Protein AF-A0A0V0XV76-F1 (afdb_monomer_lite)

pLDDT: mean 71.89, std 16.3, range [27.44, 92.56]

Sequence (286 aa):
MASTSFLDYIYRSVPIHKMFADGWGNPTDLIKLIKFRREMVKRDAVVLLNDQCPSIKEAKIIENNSFVIYSGEFETPVVKLLPELVPLPVRYAQFEMILPKERQANSCPLCIHMAGTGDHGFWRRRNLLALPLAQQMGIGRSCLRYVTDLFVMGACLIFESAVLLNWLIKRGNWPLGLTGISLGGHMASLAAACYSKPVAIVPCLSWTTASAVFTQGVMARAIPWNTLEKQCTDEFRSSEIYGLLSSQYWNDSEKINSAENNFRAQKVTLAEKCMISEILHFSLCM

Organism: Trichinella pseudospiralis (NCBI:txid6337)

InterPro domains:
  IPR019149 Alpha/beta hydrolase domain-containing protein 18 [PF09752] (18-140)
  IPR019149 Alpha/beta hydrolase domain-containing protein 18 [PF09752] (141-271)
  IPR029058 Alpha/Beta hydrolase fold [G3DSA:3.40.50.1820] (93-268)
  IPR029058 Alpha/Beta hydrolase fold [SSF53474] (98-209)

Structure (mmCIF, N/CA/C/O backbone):
data_AF-A0A0V0XV76-F1
#
_entry.id   AF-A0A0V0XV76-F1
#
loop_
_atom_site.group_PDB
_atom_site.id
_atom_site.type_symbol
_atom_site.label_atom_id
_atom_site.label_alt_id
_atom_site.label_comp_id
_atom_site.label_asym_id
_atom_site.label_entity_id
_atom_site.label_seq_id
_atom_site.pdbx_PDB_ins_code
_atom_site.Cartn_x
_atom_site.Cartn_y
_atom_site.Cartn_z
_atom_site.occupancy
_atom_site.B_iso_or_equiv
_atom_site.auth_seq_id
_atom_site.auth_comp_id
_atom_site.auth_asym_id
_atom_site.auth_atom_id
_atom_site.pdbx_PDB_model_num
ATOM 1 N N . MET A 1 1 ? -14.975 -2.171 -34.633 1.00 34.47 1 MET A N 1
ATOM 2 C CA . MET A 1 1 ? -14.473 -1.074 -33.775 1.00 34.47 1 MET A CA 1
ATOM 3 C C . MET A 1 1 ? -15.111 -1.240 -32.409 1.00 34.47 1 MET A C 1
ATOM 5 O O . MET A 1 1 ? -16.322 -1.107 -32.318 1.00 34.47 1 MET A O 1
ATOM 9 N N . ALA A 1 2 ? -14.350 -1.640 -31.389 1.00 43.97 2 ALA A N 1
ATOM 10 C CA . ALA A 1 2 ? -14.894 -1.775 -30.038 1.00 43.97 2 ALA A CA 1
ATOM 11 C C . ALA A 1 2 ? -15.258 -0.381 -29.504 1.00 43.97 2 ALA A C 1
ATOM 13 O O . ALA A 1 2 ? -14.430 0.530 -29.562 1.00 43.97 2 ALA A O 1
ATOM 14 N N . SER A 1 3 ? -16.493 -0.209 -29.031 1.00 49.41 3 SER A N 1
ATOM 15 C CA . SER A 1 3 ? -16.946 1.016 -28.373 1.00 49.41 3 SER A CA 1
ATOM 16 C C . SER A 1 3 ? -16.058 1.277 -27.156 1.00 49.41 3 SER A C 1
ATOM 18 O O . SER A 1 3 ? -16.116 0.540 -26.173 1.00 49.41 3 SER A O 1
ATOM 20 N N . THR A 1 4 ? -15.195 2.289 -27.225 1.00 57.53 4 THR A N 1
ATOM 21 C CA . THR A 1 4 ? -14.403 2.732 -26.071 1.00 57.53 4 THR A CA 1
ATOM 22 C C . THR A 1 4 ? -15.342 3.175 -24.959 1.00 57.53 4 THR A C 1
ATOM 24 O O . THR A 1 4 ? -16.272 3.940 -25.222 1.00 57.53 4 THR A O 1
ATOM 27 N N . SER A 1 5 ? -15.112 2.704 -23.731 1.00 71.81 5 SER A N 1
ATOM 28 C CA . SER A 1 5 ? -15.953 3.090 -22.600 1.00 71.81 5 SER A CA 1
ATOM 29 C C . SER A 1 5 ? -15.874 4.606 -22.370 1.00 71.81 5 SER A C 1
ATOM 31 O O . SER A 1 5 ? -14.838 5.236 -22.598 1.00 71.81 5 SER A O 1
ATOM 33 N N . PHE A 1 6 ? -16.969 5.212 -21.911 1.00 61.88 6 PHE A N 1
ATOM 34 C CA . PHE A 1 6 ? -17.006 6.644 -21.588 1.00 61.88 6 PHE A CA 1
ATOM 35 C C . PHE A 1 6 ? -15.953 7.023 -20.528 1.00 61.88 6 PHE A C 1
ATOM 37 O O . PHE A 1 6 ? -15.336 8.084 -20.604 1.00 61.88 6 PHE A O 1
ATOM 44 N N . LEU A 1 7 ? -15.678 6.110 -19.590 1.00 61.94 7 LEU A N 1
ATOM 45 C CA . LEU A 1 7 ? -14.613 6.259 -18.598 1.00 61.94 7 LEU A CA 1
ATOM 46 C C . LEU A 1 7 ? -13.221 6.280 -19.241 1.00 61.94 7 LEU A C 1
ATOM 48 O O . LEU A 1 7 ? -12.412 7.134 -18.884 1.00 61.94 7 LEU A O 1
ATOM 52 N N . ASP A 1 8 ? -12.951 5.416 -20.226 1.00 62.72 8 ASP A N 1
ATOM 53 C CA . ASP A 1 8 ? -11.687 5.445 -20.974 1.00 62.72 8 ASP A CA 1
ATOM 54 C C . ASP A 1 8 ? -11.521 6.742 -21.763 1.00 62.72 8 ASP A C 1
ATOM 56 O O . ASP A 1 8 ? -10.413 7.270 -21.851 1.00 62.72 8 ASP A O 1
ATOM 60 N N . TYR A 1 9 ? -12.608 7.267 -22.335 1.00 65.06 9 TYR A N 1
ATOM 61 C CA . TYR A 1 9 ? -12.590 8.548 -23.040 1.00 65.06 9 TYR A CA 1
ATOM 62 C C . TYR A 1 9 ? -12.210 9.696 -22.095 1.00 65.06 9 TYR A C 1
ATOM 64 O O . TYR A 1 9 ? -11.284 10.454 -22.392 1.00 65.06 9 TYR A O 1
ATOM 72 N N . ILE A 1 10 ? -12.842 9.770 -20.916 1.00 65.12 10 ILE A N 1
ATOM 73 C CA . ILE A 1 10 ? -12.504 10.766 -19.888 1.00 65.12 10 ILE A CA 1
ATOM 74 C C . ILE A 1 10 ? -11.050 10.598 -19.431 1.00 65.12 10 ILE A C 1
ATOM 76 O O . ILE A 1 10 ? -10.299 11.571 -19.401 1.00 65.12 10 ILE A O 1
ATOM 80 N N . TYR A 1 11 ? -10.608 9.377 -19.124 1.00 62.41 11 TYR A N 1
ATOM 81 C CA . TYR A 1 11 ? -9.250 9.143 -18.620 1.00 62.41 11 TYR A CA 1
ATOM 82 C C . TYR A 1 11 ? -8.170 9.488 -19.656 1.00 62.41 11 TYR A C 1
ATOM 84 O O . TYR A 1 11 ? -7.112 9.997 -19.296 1.00 62.41 11 TYR A O 1
ATOM 92 N N . ARG A 1 12 ? -8.446 9.266 -20.949 1.00 62.94 12 ARG A N 1
ATOM 93 C CA . ARG A 1 12 ? -7.561 9.652 -22.064 1.00 62.94 12 ARG A CA 1
ATOM 94 C C . ARG A 1 12 ? -7.528 11.157 -22.323 1.00 62.94 12 ARG A C 1
ATOM 96 O O . ARG A 1 12 ? -6.565 11.629 -22.918 1.00 62.94 12 ARG A O 1
ATOM 103 N N . SER A 1 13 ? -8.560 11.894 -21.912 1.00 60.03 13 SER A N 1
ATOM 104 C CA . SER A 1 13 ? -8.619 13.354 -22.069 1.00 60.03 13 SER A CA 1
ATOM 105 C C . SER A 1 13 ? -7.762 14.112 -21.044 1.00 60.03 13 SER A C 1
ATOM 107 O O . SER A 1 13 ? -7.441 15.279 -21.254 1.00 60.03 13 SER A O 1
ATOM 109 N N . VAL A 1 14 ? -7.348 13.449 -19.959 1.00 61.41 14 VAL A N 1
ATOM 110 C CA . VAL A 1 14 ? -6.457 14.023 -18.944 1.00 61.41 14 VAL A CA 1
ATOM 111 C C . VAL A 1 14 ? -5.002 13.726 -19.328 1.00 61.41 14 VAL A C 1
ATOM 113 O O . VAL A 1 14 ? -4.688 12.566 -19.595 1.00 61.41 14 VAL A O 1
ATOM 116 N N . PRO A 1 15 ? -4.086 14.716 -19.330 1.00 56.56 15 PRO A N 1
ATOM 117 C CA . PRO A 1 15 ? -2.668 14.472 -19.576 1.00 56.56 15 PRO A CA 1
ATOM 118 C C . PRO A 1 15 ? -2.121 13.464 -18.565 1.00 56.56 15 PRO A C 1
ATOM 120 O O . PRO A 1 15 ? -2.106 13.709 -17.356 1.00 56.56 15 PRO A O 1
ATOM 123 N N . ILE A 1 16 ? -1.683 12.308 -19.055 1.00 62.06 16 ILE A N 1
ATOM 124 C CA . ILE A 1 16 ? -1.104 11.279 -18.201 1.00 62.06 16 ILE A CA 1
ATOM 125 C C . ILE A 1 16 ? 0.383 11.596 -18.057 1.00 62.06 16 ILE A C 1
ATOM 127 O O . ILE A 1 16 ? 1.131 11.559 -19.035 1.00 62.06 16 ILE A O 1
ATOM 131 N N . HIS A 1 17 ? 0.816 11.926 -16.840 1.00 66.69 17 HIS A N 1
ATOM 132 C CA . HIS A 1 17 ? 2.240 12.049 -16.542 1.00 66.69 17 HIS A CA 1
ATOM 133 C C . HIS A 1 17 ? 2.945 10.711 -16.770 1.00 66.69 17 HIS A C 1
ATOM 135 O O . HIS A 1 17 ? 2.396 9.652 -16.466 1.00 66.69 17 HIS A O 1
ATOM 141 N N . LYS A 1 18 ? 4.171 10.767 -17.300 1.00 75.81 18 LYS A N 1
ATOM 142 C CA . LYS A 1 18 ? 4.977 9.567 -17.529 1.00 75.81 18 LYS A CA 1
ATOM 143 C C . LYS A 1 18 ? 5.202 8.833 -16.208 1.00 75.81 18 LYS A C 1
ATOM 145 O O . LYS A 1 18 ? 5.641 9.443 -15.235 1.00 75.81 18 LYS A O 1
ATOM 150 N N . MET A 1 19 ? 4.917 7.537 -16.199 1.00 80.06 19 MET A N 1
ATOM 151 C CA . MET A 1 19 ? 5.276 6.636 -15.106 1.00 80.06 19 MET A CA 1
ATOM 152 C C . MET A 1 19 ? 6.568 5.916 -15.455 1.00 80.06 19 MET A C 1
ATOM 154 O O . MET A 1 19 ? 6.804 5.625 -16.625 1.00 80.06 19 MET A O 1
ATOM 158 N N . PHE A 1 20 ? 7.389 5.618 -14.447 1.00 85.38 20 PHE A N 1
ATOM 159 C CA . PHE A 1 20 ? 8.658 4.905 -14.647 1.00 85.38 20 PHE A CA 1
ATOM 160 C C . PHE A 1 20 ? 9.605 5.645 -15.605 1.00 85.38 20 PHE A C 1
ATOM 162 O O . PHE A 1 20 ? 10.344 5.031 -16.372 1.00 85.38 20 PHE A O 1
ATOM 169 N N . ALA A 1 21 ? 9.533 6.982 -15.599 1.00 82.88 21 ALA A N 1
ATOM 170 C CA . ALA A 1 21 ? 10.260 7.847 -16.524 1.00 82.88 21 ALA A CA 1
ATOM 171 C C . ALA A 1 21 ? 11.781 7.632 -16.469 1.00 82.88 21 ALA A C 1
ATOM 173 O O . ALA A 1 21 ? 12.448 7.802 -17.489 1.00 82.88 21 ALA A O 1
ATOM 174 N N . ASP A 1 22 ? 12.292 7.220 -15.307 1.00 85.06 22 ASP A N 1
ATOM 175 C CA . ASP A 1 22 ? 13.717 7.013 -15.063 1.00 85.06 22 ASP A CA 1
ATOM 176 C C . ASP A 1 22 ? 14.139 5.535 -15.235 1.00 85.06 22 ASP A C 1
ATOM 178 O O . ASP A 1 22 ? 15.310 5.191 -15.082 1.00 85.06 22 ASP A O 1
ATOM 182 N N . GLY A 1 23 ? 13.206 4.654 -15.616 1.00 86.88 23 GLY A N 1
ATOM 183 C CA . GLY A 1 23 ? 13.488 3.272 -15.995 1.00 86.88 23 GLY A CA 1
ATOM 184 C C . GLY A 1 23 ? 13.182 2.235 -14.911 1.00 86.88 23 GLY A C 1
ATOM 185 O O . GLY A 1 23 ? 12.299 2.419 -14.070 1.00 86.88 23 GLY A O 1
ATOM 186 N N . TRP A 1 24 ? 13.896 1.107 -14.943 1.00 83.19 24 TRP A N 1
ATOM 187 C CA . TRP A 1 24 ? 13.672 -0.006 -14.013 1.00 83.19 24 TRP A CA 1
ATOM 188 C C . TRP A 1 24 ? 14.100 0.299 -12.577 1.00 83.19 24 TRP A C 1
ATOM 190 O O . TRP A 1 24 ? 13.440 -0.173 -11.656 1.00 83.19 24 TRP A O 1
ATOM 200 N N . GLY A 1 25 ? 15.138 1.115 -12.392 1.00 85.25 25 GLY A N 1
ATOM 201 C CA . GLY A 1 25 ? 15.818 1.310 -11.110 1.00 85.25 25 GLY A CA 1
ATOM 202 C C . GLY A 1 25 ? 17.137 0.538 -11.060 1.00 85.25 25 GLY A C 1
ATOM 203 O O . GLY A 1 25 ? 17.583 -0.005 -12.069 1.00 85.25 25 GLY A O 1
ATOM 204 N N . ASN A 1 26 ? 17.783 0.495 -9.893 1.00 85.00 26 ASN A N 1
ATOM 205 C CA . ASN A 1 26 ? 19.066 -0.192 -9.737 1.00 85.00 26 ASN A CA 1
ATOM 206 C C . ASN A 1 26 ? 18.889 -1.725 -9.884 1.00 85.00 26 ASN A C 1
ATOM 208 O O . ASN A 1 26 ? 18.098 -2.320 -9.145 1.00 85.00 26 ASN A O 1
ATOM 212 N N . PRO A 1 27 ? 19.644 -2.396 -10.775 1.00 82.00 27 PRO A N 1
ATOM 213 C CA . 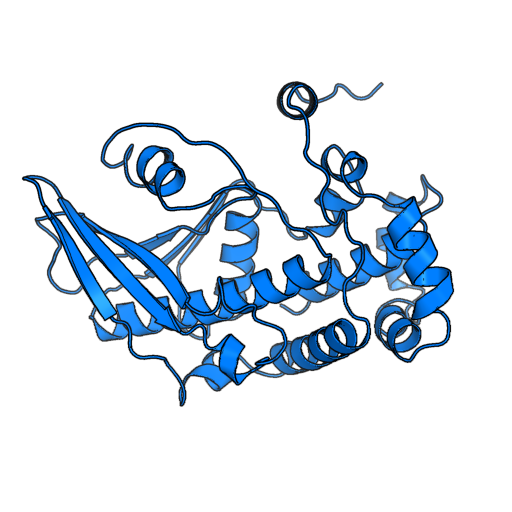PRO A 1 27 ? 19.588 -3.849 -10.956 1.00 82.00 27 PRO A CA 1
ATOM 214 C C . PRO A 1 27 ? 19.768 -4.653 -9.656 1.00 82.00 27 PRO A C 1
ATOM 216 O O . PRO A 1 27 ? 19.063 -5.633 -9.413 1.00 82.00 27 PRO A O 1
ATOM 219 N N . THR A 1 28 ? 20.683 -4.222 -8.785 1.00 83.31 28 THR A N 1
ATOM 220 C CA . THR A 1 28 ? 20.974 -4.896 -7.505 1.00 83.31 28 THR A CA 1
ATOM 221 C C . THR A 1 28 ? 19.760 -4.877 -6.580 1.00 83.31 28 THR A C 1
ATOM 223 O O . THR A 1 28 ? 19.464 -5.856 -5.892 1.00 83.31 28 THR A O 1
ATOM 226 N N . ASP A 1 29 ? 19.028 -3.770 -6.597 1.00 84.94 29 ASP A N 1
ATOM 227 C CA . ASP A 1 29 ? 17.839 -3.562 -5.782 1.00 84.94 29 ASP A CA 1
ATOM 228 C C . ASP A 1 29 ? 16.672 -4.410 -6.283 1.00 84.94 29 ASP A C 1
ATOM 230 O O . ASP A 1 29 ? 15.958 -5.019 -5.485 1.00 84.94 29 ASP A O 1
ATOM 234 N N . LEU A 1 30 ? 16.549 -4.563 -7.603 1.00 80.88 30 LEU A N 1
ATOM 235 C CA . LEU A 1 30 ? 15.593 -5.482 -8.213 1.00 80.88 30 LEU A CA 1
ATOM 236 C C . LEU A 1 30 ? 15.865 -6.943 -7.807 1.00 80.88 30 LEU A C 1
ATOM 238 O O . LEU A 1 30 ? 14.932 -7.658 -7.449 1.00 80.88 30 LEU A O 1
ATOM 242 N N . ILE A 1 31 ? 17.130 -7.384 -7.768 1.00 81.38 31 ILE A N 1
ATOM 243 C CA . ILE A 1 31 ? 17.489 -8.731 -7.276 1.00 81.38 31 ILE A CA 1
ATOM 244 C C . ILE A 1 31 ? 17.068 -8.909 -5.812 1.00 81.38 31 ILE A C 1
ATOM 246 O O . ILE A 1 31 ? 16.484 -9.939 -5.461 1.00 81.38 31 ILE A O 1
ATOM 250 N N . LYS A 1 32 ? 17.354 -7.921 -4.952 1.00 84.00 32 LYS A N 1
ATOM 251 C CA . LYS A 1 32 ? 16.950 -7.947 -3.535 1.00 84.00 32 LYS A CA 1
ATOM 252 C C . LYS A 1 32 ? 15.431 -8.046 -3.400 1.00 84.00 32 LYS A C 1
ATOM 254 O O . LYS A 1 32 ? 14.957 -8.879 -2.631 1.00 84.00 32 LYS A O 1
ATOM 259 N N . LEU A 1 33 ? 14.681 -7.266 -4.182 1.00 81.94 33 LEU A N 1
ATOM 260 C CA . LEU A 1 33 ? 13.216 -7.307 -4.205 1.00 81.94 33 LEU A CA 1
ATOM 261 C C . LEU A 1 33 ? 12.691 -8.671 -4.643 1.00 81.94 33 LEU A C 1
ATOM 263 O O . LEU A 1 33 ? 11.826 -9.215 -3.965 1.00 81.94 33 LEU A O 1
ATOM 267 N N . ILE A 1 34 ? 13.237 -9.267 -5.707 1.00 78.62 34 ILE A N 1
ATOM 268 C CA . ILE A 1 34 ? 12.830 -10.604 -6.170 1.00 78.62 34 ILE A CA 1
ATOM 269 C C . ILE A 1 34 ? 13.106 -11.665 -5.092 1.00 78.62 34 ILE A C 1
ATOM 271 O O . ILE A 1 34 ? 12.269 -12.536 -4.843 1.00 78.62 34 ILE A O 1
ATOM 275 N N . LYS A 1 35 ? 14.266 -11.603 -4.426 1.00 80.19 35 LYS A N 1
ATOM 276 C CA . LYS A 1 35 ? 14.628 -12.537 -3.345 1.00 80.19 35 LYS A CA 1
ATOM 277 C C . LYS A 1 35 ? 13.709 -12.368 -2.131 1.00 80.19 35 LYS A C 1
ATOM 279 O O . LYS A 1 35 ? 13.160 -13.354 -1.649 1.00 80.19 35 LYS A O 1
ATOM 284 N N . PHE A 1 36 ? 13.480 -11.135 -1.688 1.00 80.69 36 PHE A N 1
ATOM 285 C CA . PHE A 1 36 ? 12.582 -10.824 -0.577 1.00 80.69 36 PHE A CA 1
ATOM 286 C C . PHE A 1 36 ? 11.128 -11.222 -0.872 1.00 80.69 36 PHE A C 1
ATOM 288 O O . PHE A 1 36 ? 10.504 -11.898 -0.058 1.00 80.69 36 PHE A O 1
ATOM 295 N N . ARG A 1 37 ? 10.633 -10.922 -2.081 1.00 75.94 37 ARG A N 1
ATOM 296 C CA . ARG A 1 37 ? 9.340 -11.377 -2.616 1.00 75.94 37 ARG A CA 1
ATOM 297 C C . ARG A 1 37 ? 9.183 -12.891 -2.452 1.00 75.94 37 ARG A C 1
ATOM 299 O O . ARG A 1 37 ? 8.192 -13.321 -1.881 1.00 75.94 37 ARG A O 1
ATOM 306 N N . ARG A 1 38 ? 10.176 -13.700 -2.854 1.00 75.69 38 ARG A N 1
ATOM 307 C CA . ARG A 1 38 ? 10.153 -15.174 -2.694 1.00 75.69 38 ARG A CA 1
ATOM 308 C C . ARG A 1 38 ? 10.099 -15.636 -1.237 1.00 75.69 38 ARG A C 1
ATOM 310 O O . ARG A 1 38 ? 9.483 -16.661 -0.962 1.00 75.69 38 ARG A O 1
ATOM 317 N N . GLU A 1 39 ? 10.734 -14.916 -0.319 1.00 74.50 39 GLU A N 1
ATOM 318 C CA . GLU A 1 39 ? 10.670 -15.234 1.112 1.00 74.50 39 GLU A CA 1
ATOM 319 C C . GLU A 1 39 ? 9.314 -14.863 1.728 1.00 74.50 39 GLU A C 1
ATOM 321 O O . GLU A 1 39 ? 8.799 -15.626 2.545 1.00 74.50 39 GLU A O 1
ATOM 326 N N . MET A 1 40 ? 8.689 -13.766 1.281 1.00 71.19 40 MET A N 1
ATOM 327 C CA . MET A 1 40 ? 7.326 -13.397 1.690 1.00 71.19 40 MET A CA 1
ATOM 328 C C . MET A 1 40 ? 6.281 -14.441 1.280 1.00 71.19 40 MET A C 1
ATOM 330 O O . MET A 1 40 ? 5.332 -14.655 2.014 1.00 71.19 40 MET A O 1
ATOM 334 N N . VAL A 1 41 ? 6.451 -15.138 0.150 1.00 67.06 41 VAL A N 1
ATOM 335 C CA . VAL A 1 41 ? 5.521 -16.221 -0.247 1.00 67.06 41 VAL A CA 1
ATOM 336 C C . VAL A 1 41 ? 5.589 -17.415 0.708 1.00 67.06 41 VAL A C 1
ATOM 338 O O . VAL A 1 41 ? 4.604 -18.112 0.924 1.00 67.06 41 VAL A O 1
ATOM 341 N N . LYS A 1 42 ? 6.769 -17.688 1.272 1.00 65.56 42 LYS A N 1
ATOM 342 C CA . LYS A 1 42 ? 6.997 -18.868 2.120 1.00 65.56 42 LYS A CA 1
ATOM 343 C C . LYS A 1 42 ? 6.508 -18.680 3.555 1.00 65.56 42 LYS A C 1
ATOM 345 O O . LYS A 1 42 ? 6.392 -19.667 4.279 1.00 65.56 42 LYS A O 1
ATOM 350 N N . ARG A 1 43 ? 6.309 -17.437 4.003 1.00 61.22 43 ARG A N 1
ATOM 351 C CA . ARG A 1 43 ? 5.983 -17.097 5.393 1.00 61.22 43 ARG A CA 1
ATOM 352 C C . ARG A 1 43 ? 4.848 -16.090 5.435 1.00 61.22 43 ARG A C 1
ATOM 354 O O . ARG A 1 43 ? 4.883 -15.100 4.724 1.00 61.22 43 ARG A O 1
ATOM 361 N N . ASP A 1 44 ? 3.908 -16.281 6.350 1.00 60.91 44 ASP A N 1
ATOM 362 C CA . ASP A 1 44 ? 2.907 -15.260 6.650 1.00 60.91 44 ASP A CA 1
ATOM 363 C C . ASP A 1 44 ? 3.611 -13.955 7.078 1.00 60.91 44 ASP A C 1
ATOM 365 O O . ASP A 1 44 ? 4.473 -13.971 7.968 1.00 60.91 44 ASP A O 1
ATOM 369 N N . ALA A 1 45 ? 3.285 -12.825 6.439 1.00 58.09 45 ALA A N 1
ATOM 370 C CA . ALA A 1 45 ? 3.928 -11.536 6.708 1.00 58.09 45 ALA A CA 1
ATOM 371 C C . ALA A 1 45 ? 3.774 -11.109 8.181 1.00 58.09 45 ALA A C 1
ATOM 373 O O . ALA A 1 45 ? 4.602 -10.360 8.704 1.00 58.09 45 ALA A O 1
ATOM 374 N N . VAL A 1 46 ? 2.773 -11.643 8.892 1.00 56.84 46 VAL A N 1
ATOM 375 C CA . VAL A 1 46 ? 2.586 -11.420 10.332 1.00 56.84 46 VAL A CA 1
ATOM 376 C C . VAL A 1 46 ? 3.670 -12.096 11.180 1.00 56.84 46 VAL A C 1
ATOM 378 O O . VAL A 1 46 ? 4.060 -11.545 12.211 1.00 56.84 46 VAL A O 1
ATOM 381 N N . VAL A 1 47 ? 4.231 -13.230 10.743 1.00 59.78 47 VAL A N 1
ATOM 382 C CA . VAL A 1 47 ? 5.348 -13.892 11.447 1.00 59.78 47 VAL A CA 1
ATOM 383 C C . VAL A 1 47 ? 6.608 -13.026 11.401 1.00 59.78 47 VAL A C 1
ATOM 385 O O . VAL A 1 47 ? 7.346 -12.970 12.379 1.00 59.78 47 VAL A O 1
ATOM 388 N N . LEU A 1 48 ? 6.822 -12.286 10.309 1.00 60.34 48 LEU A N 1
ATOM 389 C CA . LEU A 1 48 ? 7.922 -11.320 10.192 1.00 60.34 48 LEU A CA 1
ATOM 390 C C . LEU A 1 48 ? 7.744 -10.095 11.111 1.00 60.34 48 LEU A C 1
ATOM 392 O O . LEU A 1 48 ? 8.728 -9.454 11.469 1.00 60.34 48 LEU A O 1
ATOM 396 N N . LEU A 1 49 ? 6.507 -9.772 11.505 1.00 63.59 49 LEU A N 1
ATOM 397 C CA . LEU A 1 49 ? 6.170 -8.558 12.259 1.00 63.59 49 LEU A CA 1
ATOM 398 C C . LEU A 1 49 ? 5.983 -8.755 13.766 1.00 63.59 49 LEU A C 1
ATOM 400 O O . LEU A 1 49 ? 6.032 -7.763 14.502 1.00 63.59 49 LEU A O 1
ATOM 404 N N . ASN A 1 50 ? 5.744 -9.983 14.238 1.00 59.00 50 ASN A N 1
ATOM 405 C CA . ASN A 1 50 ? 5.393 -10.231 15.641 1.00 59.00 50 ASN A CA 1
ATOM 406 C C . ASN A 1 50 ? 6.480 -9.779 16.636 1.00 59.00 50 ASN A C 1
ATOM 408 O O . ASN A 1 50 ? 6.127 -9.301 17.712 1.00 59.00 50 ASN A O 1
ATOM 412 N N . ASP A 1 51 ? 7.758 -9.793 16.244 1.00 54.62 51 ASP A N 1
ATOM 413 C CA . ASP A 1 51 ? 8.871 -9.341 17.097 1.00 54.62 51 ASP A CA 1
ATOM 414 C C . ASP A 1 51 ? 9.297 -7.879 16.844 1.00 54.62 51 ASP A C 1
ATOM 416 O O . ASP A 1 51 ? 10.193 -7.365 17.514 1.00 54.62 51 ASP A O 1
ATOM 420 N N . GLN A 1 52 ? 8.693 -7.185 15.867 1.00 61.56 52 GLN A N 1
ATOM 421 C CA . GLN A 1 52 ? 9.231 -5.917 15.342 1.00 61.56 52 GLN A CA 1
ATOM 422 C C . GLN A 1 52 ? 8.199 -4.809 15.091 1.00 61.56 52 GLN A C 1
ATOM 424 O O . GLN A 1 52 ? 8.543 -3.812 14.451 1.00 61.56 52 GLN A O 1
ATOM 429 N N . CYS A 1 53 ? 6.962 -4.938 15.587 1.00 68.81 53 CYS A N 1
ATOM 430 C CA . CYS A 1 53 ? 5.953 -3.888 15.416 1.00 68.81 53 CYS A CA 1
ATOM 431 C C . CYS A 1 53 ? 6.479 -2.533 15.937 1.00 68.81 53 CYS A C 1
ATOM 433 O O . CYS A 1 53 ? 6.800 -2.422 17.124 1.00 68.81 53 CYS A O 1
ATOM 435 N N . PRO A 1 54 ? 6.574 -1.507 15.075 1.00 82.75 54 PRO A N 1
ATOM 436 C CA . PRO A 1 54 ? 7.086 -0.202 15.459 1.00 82.75 54 PRO A CA 1
ATOM 437 C C . PRO A 1 54 ? 6.132 0.472 16.448 1.00 82.75 54 PRO A C 1
ATOM 439 O O . PRO A 1 54 ? 4.924 0.220 16.457 1.00 82.75 54 PRO A O 1
ATOM 442 N N . SER A 1 55 ? 6.685 1.348 17.287 1.00 85.56 55 SER A N 1
ATOM 443 C CA . SER A 1 55 ? 5.865 2.206 18.139 1.00 85.56 55 SER A CA 1
ATOM 444 C C . SER A 1 55 ? 5.126 3.215 17.265 1.00 85.56 55 SER A C 1
ATOM 446 O O . SER A 1 55 ? 5.753 3.936 16.486 1.00 85.56 55 SER A O 1
ATOM 448 N N . ILE A 1 56 ? 3.801 3.256 17.393 1.00 89.81 56 ILE A N 1
ATOM 449 C CA . ILE A 1 56 ? 2.965 4.247 16.720 1.00 89.81 56 ILE A CA 1
ATOM 450 C C . ILE A 1 56 ? 2.848 5.464 17.623 1.00 89.81 56 ILE A C 1
ATOM 452 O O . ILE A 1 56 ? 2.372 5.365 18.756 1.00 89.81 56 ILE A O 1
ATOM 456 N N . LYS A 1 57 ? 3.256 6.619 17.098 1.00 88.31 57 LYS A N 1
ATOM 457 C CA . LYS A 1 57 ? 2.953 7.908 17.713 1.00 88.31 57 LYS A CA 1
ATOM 458 C C . LYS A 1 57 ? 1.623 8.378 17.153 1.00 88.31 57 LYS A C 1
ATOM 460 O O . LYS A 1 57 ? 1.476 8.461 15.939 1.00 88.31 57 LYS A O 1
ATOM 465 N N . GLU A 1 58 ? 0.675 8.701 18.020 1.00 87.12 58 GLU A N 1
ATOM 466 C CA . GLU A 1 58 ? -0.578 9.333 17.619 1.00 87.12 58 GLU A CA 1
ATOM 467 C C . GLU A 1 58 ? -0.800 10.633 18.387 1.00 87.12 58 GLU A C 1
ATOM 469 O O . GLU A 1 58 ? -0.440 10.755 19.558 1.00 87.12 58 GLU A O 1
ATOM 474 N N . ALA A 1 59 ? -1.407 11.606 17.719 1.00 82.19 59 ALA A N 1
ATOM 475 C CA . ALA A 1 59 ? -1.808 12.873 18.297 1.00 82.19 59 ALA A CA 1
ATOM 476 C C . ALA A 1 59 ? -3.210 13.240 17.807 1.00 82.19 59 ALA A C 1
ATOM 478 O O . ALA A 1 59 ? -3.528 13.137 16.621 1.00 82.19 59 ALA A O 1
ATOM 479 N N . LYS A 1 60 ? -4.057 13.699 18.728 1.00 83.56 60 LYS A N 1
ATOM 480 C CA . LYS A 1 60 ? -5.358 14.282 18.389 1.00 83.56 60 LYS A CA 1
ATOM 481 C C . LYS A 1 60 ? -5.119 15.630 17.710 1.00 83.56 60 LYS A C 1
ATOM 483 O O . LYS A 1 60 ? -4.470 16.491 18.298 1.00 83.56 60 LYS A O 1
ATOM 488 N N . ILE A 1 61 ? -5.632 15.808 16.494 1.00 82.06 61 ILE A N 1
ATOM 489 C CA . ILE A 1 61 ? -5.384 17.024 15.700 1.00 82.06 61 ILE A CA 1
ATOM 490 C C . ILE A 1 61 ? -6.623 17.900 15.541 1.00 82.06 61 ILE A C 1
ATOM 492 O O . ILE A 1 61 ? -6.505 19.121 15.512 1.00 82.06 61 ILE A O 1
ATOM 496 N N . ILE A 1 62 ? -7.811 17.301 15.423 1.00 81.62 62 ILE A N 1
ATOM 497 C CA . ILE A 1 62 ? -9.064 18.027 15.188 1.00 81.62 62 ILE A CA 1
ATOM 498 C C . ILE A 1 62 ? -10.181 17.347 15.972 1.00 81.62 62 ILE A C 1
ATOM 500 O O . ILE A 1 62 ? -10.284 16.121 15.994 1.00 81.62 62 ILE A O 1
ATOM 504 N N . GLU A 1 63 ? -11.046 18.149 16.578 1.00 83.12 63 GLU A N 1
ATOM 505 C CA . GLU A 1 63 ? -12.275 17.700 17.222 1.00 83.12 63 GLU A CA 1
ATOM 506 C C . GLU A 1 63 ? -13.407 18.660 16.889 1.00 83.12 63 GLU A C 1
ATOM 508 O O . GLU A 1 63 ? -13.237 19.878 16.932 1.00 83.12 63 GLU A O 1
ATOM 513 N N . ASN A 1 64 ? -14.573 18.106 16.575 1.00 80.94 64 ASN A N 1
ATOM 514 C CA . ASN A 1 64 ? -15.813 18.865 16.513 1.00 80.94 64 ASN A CA 1
ATOM 515 C C . ASN A 1 64 ? -16.924 18.132 17.287 1.00 80.94 64 ASN A C 1
ATOM 517 O O . ASN A 1 64 ? -16.664 17.274 18.136 1.00 80.94 64 ASN A O 1
ATOM 521 N N . ASN A 1 65 ? -18.182 18.499 17.043 1.00 79.50 65 ASN A N 1
ATOM 522 C CA . ASN A 1 65 ? -19.316 17.885 17.733 1.00 79.50 65 ASN A CA 1
ATOM 523 C C . ASN A 1 65 ? -19.616 16.452 17.268 1.00 79.50 65 ASN A C 1
ATOM 525 O O . ASN A 1 65 ? -20.213 15.701 18.030 1.00 79.50 65 ASN A O 1
ATOM 529 N N . SER A 1 66 ? -19.179 16.056 16.071 1.00 79.69 66 SER A N 1
ATOM 530 C CA . SER A 1 66 ? -19.547 14.782 15.440 1.00 79.69 66 SER A CA 1
ATOM 531 C C . SER A 1 66 ? -18.398 13.773 15.391 1.00 79.69 66 SER A C 1
ATOM 533 O O . SER A 1 66 ? -18.629 12.572 15.520 1.00 79.69 66 SER A O 1
ATOM 535 N N . PHE A 1 67 ? -17.155 14.227 15.227 1.00 81.38 67 PHE A N 1
ATOM 536 C CA . PHE A 1 67 ? -15.992 13.364 15.048 1.00 81.38 67 PHE A CA 1
ATOM 537 C C . PHE A 1 67 ? -14.712 13.939 15.661 1.00 81.38 67 PHE A C 1
ATOM 539 O O . PHE A 1 67 ? -14.592 15.132 15.956 1.00 81.38 67 PHE A O 1
ATOM 546 N N . VAL A 1 68 ? -13.726 13.057 15.805 1.00 84.06 68 VAL A N 1
ATOM 547 C CA . VAL A 1 68 ? -12.347 13.376 16.167 1.00 84.06 68 VAL A CA 1
ATOM 548 C C . VAL A 1 68 ? -11.400 12.783 15.138 1.00 84.06 68 VAL A C 1
ATOM 550 O O . VAL A 1 68 ? -11.588 11.652 14.693 1.00 84.06 68 VAL A O 1
ATOM 553 N N . ILE A 1 69 ? -10.375 13.553 14.778 1.00 84.00 69 ILE A N 1
ATOM 554 C CA . ILE A 1 69 ? -9.297 13.123 13.892 1.00 84.00 69 ILE A CA 1
ATOM 555 C C . ILE A 1 69 ? -8.008 13.001 14.699 1.00 84.00 69 ILE A C 1
ATOM 557 O O . ILE A 1 69 ? -7.576 13.948 15.366 1.00 84.00 69 ILE A O 1
ATOM 561 N N . TYR A 1 70 ? -7.383 11.837 14.586 1.00 84.56 70 TYR A N 1
ATOM 562 C CA . TYR A 1 70 ? -6.034 11.559 15.051 1.00 84.56 70 TYR A CA 1
ATOM 563 C C . TYR A 1 70 ? -5.102 11.527 13.845 1.00 84.56 70 TYR A C 1
ATOM 565 O O . TYR A 1 70 ? -5.437 10.926 12.826 1.00 84.56 70 TYR A O 1
ATOM 573 N N . SER A 1 71 ? -3.941 12.156 13.971 1.00 85.69 71 SER A N 1
ATOM 574 C CA . SER A 1 71 ? -2.809 11.935 13.075 1.00 85.69 71 SER A CA 1
ATOM 575 C C . SER A 1 71 ? -1.866 10.959 13.753 1.00 85.69 71 SER A C 1
ATOM 577 O O . SER A 1 71 ? -1.624 11.080 14.957 1.00 85.69 71 SER A O 1
ATOM 579 N N . GLY A 1 72 ? -1.339 10.000 13.005 1.00 87.19 72 GLY A N 1
ATOM 580 C CA . GLY A 1 72 ? -0.324 9.107 13.522 1.00 87.19 72 GLY A CA 1
ATOM 581 C C . GLY A 1 72 ? 0.777 8.816 12.523 1.00 87.19 72 GLY A C 1
ATOM 582 O O . GLY A 1 72 ? 0.603 8.912 11.307 1.00 87.19 72 GLY A O 1
ATOM 583 N N . GLU A 1 73 ? 1.930 8.462 13.074 1.00 89.94 73 GLU A N 1
ATOM 584 C CA . GLU A 1 73 ? 3.124 8.101 12.328 1.00 89.94 73 GLU A CA 1
ATOM 585 C C . GLU A 1 73 ? 3.823 6.897 12.960 1.00 89.94 73 GLU A C 1
ATOM 587 O O . GLU A 1 73 ? 3.790 6.694 14.180 1.00 89.94 73 GLU A O 1
ATOM 592 N N . PHE A 1 74 ? 4.487 6.107 12.123 1.00 91.31 74 PHE A N 1
ATOM 593 C CA . PHE A 1 74 ? 5.401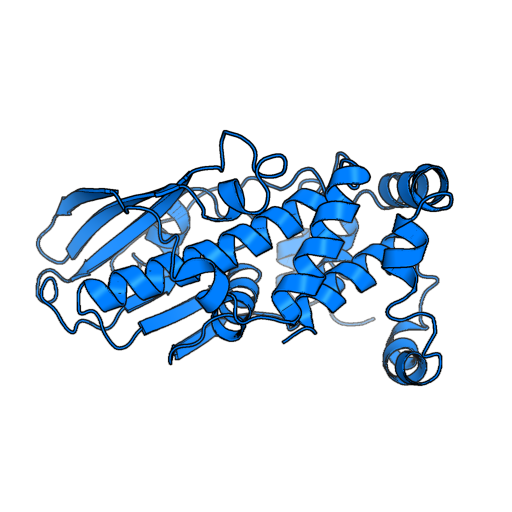 5.054 12.553 1.00 91.31 74 PHE A CA 1
ATOM 594 C C . PHE A 1 74 ? 6.436 4.766 11.468 1.00 91.31 74 PHE A C 1
ATOM 596 O O . PHE A 1 74 ? 6.189 4.991 10.286 1.00 91.31 74 PHE A O 1
ATOM 603 N N . GLU A 1 75 ? 7.608 4.269 11.858 1.00 90.19 75 GLU A N 1
ATOM 604 C CA . GLU A 1 75 ? 8.618 3.834 10.890 1.00 90.19 75 GLU A CA 1
ATOM 605 C C . GLU A 1 75 ? 8.157 2.541 10.206 1.00 90.19 75 GLU A C 1
ATOM 607 O O . GLU A 1 75 ? 7.796 1.575 10.884 1.00 90.19 75 GLU A O 1
ATOM 612 N N . THR A 1 76 ? 8.158 2.508 8.872 1.00 89.12 76 THR A N 1
ATOM 613 C CA . THR A 1 76 ? 7.722 1.324 8.128 1.00 89.12 76 THR A CA 1
ATOM 614 C C . THR A 1 76 ? 8.647 0.137 8.428 1.00 89.12 76 THR A C 1
ATOM 616 O O . THR A 1 76 ? 9.873 0.282 8.354 1.00 89.12 76 THR A O 1
ATOM 619 N N . PRO A 1 77 ? 8.119 -1.066 8.744 1.00 88.44 77 PRO A N 1
ATOM 620 C CA . PRO A 1 77 ? 8.948 -2.246 9.017 1.00 88.44 77 PRO A CA 1
ATOM 621 C C . PRO A 1 77 ? 9.894 -2.598 7.864 1.00 88.44 77 PRO A C 1
ATOM 623 O O . PRO A 1 77 ? 10.947 -3.201 8.075 1.00 88.44 77 PRO A O 1
ATOM 626 N N . VAL A 1 78 ? 9.552 -2.169 6.646 1.00 87.12 78 VAL A N 1
ATOM 627 C CA . VAL A 1 78 ? 10.368 -2.369 5.448 1.00 87.12 78 VAL A CA 1
ATOM 628 C C . VAL A 1 78 ? 11.729 -1.677 5.552 1.00 87.12 78 VAL A C 1
ATOM 630 O O . VAL A 1 78 ? 12.676 -2.165 4.952 1.00 87.12 78 VAL A O 1
ATOM 633 N N . VAL A 1 79 ? 11.900 -0.639 6.383 1.00 88.69 79 VAL A N 1
ATOM 634 C CA . VAL A 1 79 ? 13.234 -0.063 6.657 1.00 88.69 79 VAL A CA 1
ATOM 635 C C . VAL A 1 79 ? 14.177 -1.100 7.267 1.00 88.69 79 VAL A C 1
ATOM 637 O O . VAL A 1 79 ? 15.366 -1.087 6.979 1.00 88.69 79 VAL A O 1
ATOM 640 N N . LYS A 1 80 ? 13.680 -2.030 8.087 1.00 85.50 80 LYS A N 1
ATOM 641 C CA . LYS A 1 80 ? 14.520 -3.092 8.665 1.00 85.50 80 LYS A CA 1
ATOM 642 C C . LYS A 1 80 ? 14.715 -4.255 7.699 1.00 85.50 80 LYS A C 1
ATOM 644 O O . LYS A 1 80 ? 15.783 -4.857 7.675 1.00 85.50 80 LYS A O 1
ATOM 649 N N . LEU A 1 81 ? 13.687 -4.565 6.910 1.00 81.75 81 LEU A N 1
ATOM 650 C CA . LEU A 1 81 ? 13.695 -5.693 5.976 1.00 81.75 81 LEU A CA 1
ATOM 651 C C . LEU A 1 81 ? 14.494 -5.386 4.697 1.00 81.75 81 LEU A C 1
ATOM 653 O O . LEU A 1 81 ? 15.144 -6.272 4.149 1.00 81.75 81 LEU A O 1
ATOM 657 N N . LEU A 1 82 ? 14.450 -4.136 4.232 1.00 83.62 82 LEU A N 1
ATOM 658 C CA . LEU A 1 82 ? 15.047 -3.634 2.992 1.00 83.62 82 LEU A CA 1
ATOM 659 C C . LEU A 1 82 ? 15.614 -2.201 3.191 1.00 83.62 82 LEU A C 1
ATOM 661 O O . LEU A 1 82 ? 15.164 -1.259 2.534 1.00 83.62 82 LEU A O 1
ATOM 665 N N . PRO A 1 83 ? 16.613 -2.004 4.076 1.00 79.75 83 PRO A N 1
ATOM 666 C CA . PRO A 1 83 ? 17.077 -0.678 4.526 1.00 79.75 83 PRO A CA 1
ATOM 667 C C . PRO A 1 83 ? 17.572 0.256 3.423 1.00 79.75 83 PRO A C 1
ATOM 669 O O . PRO A 1 83 ? 17.421 1.475 3.525 1.00 79.75 83 PRO A O 1
ATOM 672 N N . GLU A 1 84 ? 18.161 -0.305 2.371 1.00 83.56 84 GLU A N 1
ATOM 673 C CA . GLU A 1 84 ? 18.708 0.456 1.244 1.00 83.56 84 GLU A CA 1
ATOM 674 C C . GLU A 1 84 ? 17.640 0.818 0.203 1.00 83.56 84 GLU A C 1
ATOM 676 O O . GLU A 1 84 ? 17.865 1.707 -0.611 1.00 83.56 84 GLU A O 1
ATOM 681 N N . LEU A 1 85 ? 16.474 0.162 0.243 1.00 84.12 85 LEU A N 1
ATOM 682 C CA . LEU A 1 85 ? 15.429 0.317 -0.772 1.00 84.12 85 LEU A CA 1
ATOM 683 C C . LEU A 1 85 ? 14.351 1.322 -0.401 1.00 84.12 85 LEU A C 1
ATOM 685 O O . LEU A 1 85 ? 13.574 1.696 -1.273 1.00 84.12 85 LEU A O 1
ATOM 689 N N . VAL A 1 86 ? 14.272 1.734 0.867 1.00 83.69 86 VAL A N 1
ATOM 690 C CA . VAL A 1 86 ? 13.274 2.698 1.348 1.00 83.69 86 VAL A CA 1
ATOM 691 C C . VAL A 1 86 ? 13.912 4.092 1.426 1.00 83.69 86 VAL A C 1
ATOM 693 O O . VAL A 1 86 ? 14.694 4.358 2.352 1.00 83.69 86 VAL A O 1
ATOM 696 N N . PRO A 1 87 ? 13.589 5.009 0.490 1.00 78.50 87 PRO A N 1
ATOM 697 C CA . PRO A 1 87 ? 14.107 6.371 0.516 1.00 78.50 87 PRO A CA 1
ATOM 698 C C . PRO A 1 87 ? 13.758 7.092 1.820 1.00 78.50 87 PRO A C 1
ATOM 700 O O . PRO A 1 87 ? 12.668 6.911 2.362 1.00 78.50 87 PRO A O 1
ATOM 703 N N . LEU A 1 88 ? 14.651 7.974 2.288 1.00 74.62 88 LEU A N 1
ATOM 704 C CA . LEU A 1 88 ? 14.450 8.762 3.516 1.00 74.62 88 LEU A CA 1
ATOM 705 C C . LEU A 1 88 ? 13.056 9.422 3.614 1.00 74.62 88 LEU A C 1
ATOM 707 O O . LEU A 1 88 ? 12.446 9.299 4.676 1.00 74.62 88 LEU A O 1
ATOM 711 N N . PRO A 1 89 ? 12.503 10.048 2.549 1.00 72.25 89 PRO A N 1
ATOM 712 C CA . PRO A 1 89 ? 11.197 10.710 2.626 1.00 72.25 89 PRO A CA 1
ATOM 713 C C . PRO A 1 89 ? 10.000 9.779 2.871 1.00 72.25 89 PRO A C 1
ATOM 715 O O . PRO A 1 89 ? 8.935 10.271 3.226 1.00 72.25 89 PRO A O 1
ATOM 718 N N . VAL A 1 90 ? 10.147 8.464 2.670 1.00 74.88 90 VAL A N 1
ATOM 719 C CA . VAL A 1 90 ? 9.056 7.474 2.791 1.00 74.88 90 VAL A CA 1
ATOM 720 C C . VAL A 1 90 ? 9.329 6.421 3.868 1.00 74.88 90 VAL A C 1
ATOM 722 O O . VAL A 1 90 ? 8.672 5.386 3.911 1.00 74.88 90 VAL A O 1
ATOM 725 N N . ARG A 1 91 ? 10.294 6.674 4.764 1.00 84.38 91 ARG A N 1
ATOM 726 C CA . ARG A 1 91 ? 10.589 5.776 5.896 1.00 84.38 91 ARG A CA 1
ATOM 727 C C . ARG A 1 91 ? 9.504 5.762 6.961 1.00 84.38 91 ARG A C 1
ATOM 729 O O . ARG A 1 91 ? 9.406 4.798 7.712 1.00 84.38 91 ARG A O 1
ATOM 736 N N . TYR A 1 92 ? 8.719 6.828 7.044 1.00 83.81 92 TYR A N 1
ATOM 737 C CA . TYR A 1 92 ? 7.645 6.947 8.014 1.00 83.81 92 TYR A CA 1
ATOM 738 C C . TYR A 1 92 ? 6.306 6.837 7.303 1.00 83.81 92 TYR A C 1
ATOM 740 O O . TYR A 1 92 ? 5.968 7.661 6.453 1.00 83.81 92 TYR A O 1
ATOM 748 N N . ALA A 1 93 ? 5.550 5.814 7.680 1.00 86.88 93 ALA A N 1
ATOM 749 C CA . ALA A 1 93 ? 4.157 5.685 7.320 1.00 86.88 93 ALA A CA 1
ATOM 750 C C . ALA A 1 93 ? 3.355 6.717 8.112 1.00 86.88 93 ALA A C 1
ATOM 752 O O . ALA A 1 93 ? 3.544 6.873 9.322 1.00 86.88 93 ALA A O 1
ATOM 753 N N . GLN A 1 94 ? 2.452 7.411 7.431 1.00 86.31 94 GLN A N 1
ATOM 754 C CA . GLN A 1 94 ? 1.563 8.395 8.038 1.00 86.31 94 GLN A CA 1
ATOM 755 C C . GLN A 1 94 ? 0.116 7.980 7.807 1.00 86.31 94 GLN A C 1
ATOM 757 O O . GLN A 1 94 ? -0.258 7.572 6.704 1.00 86.31 94 GLN A O 1
ATOM 762 N N . PHE A 1 95 ? -0.719 8.137 8.828 1.00 86.44 95 PHE A N 1
ATOM 763 C CA . PHE A 1 95 ? -2.146 7.864 8.736 1.00 86.44 95 PHE A CA 1
ATOM 764 C C . PHE A 1 95 ? -2.967 8.938 9.448 1.00 86.44 95 PHE A C 1
ATOM 766 O O . PHE A 1 95 ? -2.519 9.564 10.406 1.00 86.44 95 PHE A O 1
ATOM 773 N N . GLU A 1 96 ? -4.205 9.111 8.994 1.00 85.50 96 GLU A N 1
ATOM 774 C CA . GLU A 1 96 ? -5.239 9.816 9.743 1.00 85.50 96 GLU A CA 1
ATOM 775 C C . GLU A 1 96 ? -6.320 8.808 10.125 1.00 85.50 96 GLU A C 1
ATOM 777 O O . GLU A 1 96 ? -6.768 8.013 9.295 1.00 85.50 96 GLU A O 1
ATOM 782 N N . MET A 1 97 ? -6.745 8.845 11.382 1.00 85.56 97 MET A N 1
ATOM 783 C CA . MET A 1 97 ? -7.845 8.036 11.891 1.00 85.56 97 MET A CA 1
ATOM 784 C C . MET A 1 97 ? -8.986 8.959 12.301 1.00 85.56 97 MET A C 1
ATOM 786 O O . MET A 1 97 ? -8.804 9.855 13.124 1.00 85.56 97 MET A O 1
ATOM 790 N N . IL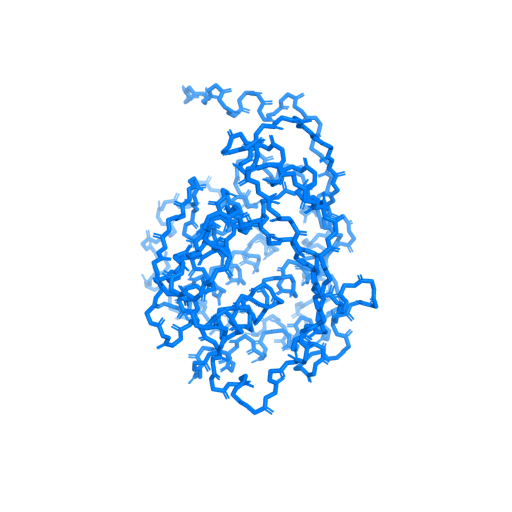E A 1 98 ? -10.168 8.723 11.737 1.00 85.19 98 ILE A N 1
ATOM 791 C CA . ILE A 1 98 ? -11.372 9.509 12.006 1.00 85.19 98 ILE A CA 1
ATOM 792 C C . ILE A 1 98 ? -12.338 8.641 12.804 1.00 85.19 98 ILE A C 1
ATOM 794 O O . ILE A 1 98 ? -12.746 7.580 12.333 1.00 85.19 98 ILE A O 1
ATOM 798 N N . LEU A 1 99 ? -12.694 9.090 14.006 1.00 82.88 99 LEU A N 1
ATOM 799 C CA . LEU A 1 99 ? -13.604 8.389 14.909 1.00 82.88 99 LEU A CA 1
ATOM 800 C C . LEU A 1 99 ? -14.858 9.232 15.174 1.00 82.88 99 LEU A C 1
ATOM 802 O O . LEU A 1 99 ? -14.730 10.435 15.415 1.00 82.88 99 LEU A O 1
ATOM 806 N N . PRO A 1 100 ? -16.064 8.634 15.202 1.00 81.19 100 PRO A N 1
ATOM 807 C CA . PRO A 1 100 ? -17.253 9.313 15.708 1.00 81.19 100 PRO A CA 1
ATOM 808 C C . PRO A 1 100 ? -17.056 9.680 17.179 1.00 81.19 100 PRO A C 1
ATOM 810 O O . PRO A 1 100 ? -16.497 8.890 17.943 1.00 81.19 100 PRO A O 1
ATOM 813 N N . LYS A 1 101 ? -17.563 10.838 17.611 1.00 76.19 101 LYS A N 1
ATOM 814 C CA . LYS A 1 101 ? -17.421 11.289 19.007 1.00 76.19 101 LYS A CA 1
ATOM 815 C C . LYS A 1 101 ? -18.027 10.302 20.011 1.00 76.19 101 LYS A C 1
ATOM 817 O O . LYS A 1 101 ? -17.456 10.055 21.065 1.00 76.19 101 LYS A O 1
ATOM 822 N N . GLU A 1 102 ? -19.130 9.675 19.622 1.00 68.56 102 GLU A N 1
ATOM 823 C CA . GLU A 1 102 ? -19.869 8.675 20.402 1.00 68.56 102 GLU A CA 1
ATOM 824 C C . GLU A 1 102 ? -19.166 7.307 20.476 1.00 68.56 102 GLU A C 1
ATOM 826 O O . GLU A 1 102 ? -19.535 6.469 21.294 1.00 68.56 102 GLU A O 1
ATOM 831 N N . ARG A 1 103 ? -18.161 7.056 19.623 1.00 67.06 103 ARG A N 1
ATOM 832 C CA . ARG A 1 103 ? -17.479 5.755 19.486 1.00 67.06 103 ARG A CA 1
ATOM 833 C C . ARG A 1 103 ? -15.957 5.867 19.606 1.00 67.06 103 ARG A C 1
ATOM 835 O O . ARG A 1 103 ? -15.219 5.180 18.907 1.00 67.06 103 ARG A O 1
ATOM 842 N N . GLN A 1 104 ? -15.489 6.739 20.498 1.00 65.06 104 GLN A N 1
ATOM 843 C CA . GLN A 1 104 ? -14.061 6.851 20.831 1.00 65.06 104 GLN A CA 1
ATOM 844 C C . GLN A 1 104 ? -13.570 5.738 21.774 1.00 65.06 104 GLN A C 1
ATOM 846 O O . GLN A 1 104 ? -12.364 5.540 21.902 1.00 65.06 104 GLN A O 1
ATOM 851 N N . ALA A 1 105 ? -14.486 5.022 22.436 1.00 56.94 105 ALA A N 1
ATOM 852 C CA . ALA A 1 105 ? -14.178 3.885 23.303 1.00 56.94 105 ALA A CA 1
ATOM 853 C C . ALA A 1 105 ? -14.021 2.567 22.510 1.00 56.94 105 ALA A C 1
ATOM 855 O O . ALA A 1 105 ? -14.345 2.493 21.323 1.00 56.94 105 ALA A O 1
ATOM 856 N N . ASN A 1 106 ? -13.513 1.527 23.177 1.00 60.03 106 ASN A N 1
ATOM 857 C CA . ASN A 1 106 ? -13.208 0.207 22.612 1.00 60.03 106 ASN A CA 1
ATOM 858 C C . ASN A 1 106 ? -14.401 -0.445 21.874 1.00 60.03 106 ASN A C 1
ATOM 860 O O . ASN A 1 106 ? -15.562 -0.090 22.068 1.00 60.03 106 ASN A O 1
ATOM 864 N N . SER A 1 107 ? -14.104 -1.451 21.046 1.00 64.94 107 SER A N 1
ATOM 865 C CA . SER A 1 107 ? -15.071 -2.206 20.233 1.00 64.94 107 SER A CA 1
ATOM 866 C C . SER A 1 107 ? -15.804 -1.393 19.154 1.00 64.94 107 SER A C 1
ATOM 868 O O . SER A 1 107 ? -16.860 -1.810 18.678 1.00 64.94 107 SER A O 1
ATOM 870 N N . CYS A 1 108 ? -15.244 -0.261 18.700 1.00 75.94 108 CYS A N 1
ATOM 871 C CA . CYS A 1 108 ? -15.701 0.345 17.447 1.00 75.94 108 CYS A CA 1
ATOM 872 C C . CYS A 1 108 ? -15.117 -0.425 16.247 1.00 75.94 108 CYS A C 1
ATOM 874 O O . CYS A 1 108 ? -13.887 -0.568 16.182 1.00 75.94 108 CYS A O 1
ATOM 876 N N . PRO A 1 109 ? -15.955 -0.859 15.283 1.00 82.25 109 PRO A N 1
ATOM 877 C CA . PRO A 1 109 ? -15.479 -1.357 14.002 1.00 82.25 109 PRO A CA 1
ATOM 878 C C . PRO A 1 109 ? -14.668 -0.280 13.281 1.00 82.25 109 PRO A C 1
ATOM 880 O O . PRO A 1 109 ? -15.071 0.887 13.279 1.00 82.25 109 PRO A O 1
ATOM 883 N N . LEU A 1 110 ? -13.558 -0.659 12.648 1.00 88.19 110 LEU A N 1
ATOM 884 C CA . LEU A 1 110 ? -12.720 0.264 11.879 1.00 88.19 110 LEU A CA 1
ATOM 885 C C . LEU A 1 110 ? -12.347 -0.320 10.526 1.00 88.19 110 LEU A C 1
ATOM 887 O O . LEU A 1 110 ? -12.138 -1.522 10.385 1.00 88.19 110 LEU A O 1
ATOM 891 N N . CYS A 1 111 ? -12.228 0.554 9.532 1.00 87.38 111 CYS A N 1
ATOM 892 C CA . CYS A 1 111 ? -11.807 0.182 8.193 1.00 87.38 111 CYS A CA 1
ATOM 893 C C . CYS A 1 111 ? -10.614 1.038 7.768 1.00 87.38 111 CYS A C 1
ATOM 895 O O . CYS A 1 111 ? -10.686 2.266 7.820 1.00 87.38 111 CYS A O 1
ATOM 897 N N . ILE A 1 112 ? -9.534 0.401 7.317 1.00 89.25 112 ILE A N 1
ATOM 898 C CA . ILE A 1 112 ? -8.396 1.090 6.706 1.00 89.25 112 ILE A CA 1
ATOM 899 C C . ILE A 1 112 ? -8.724 1.312 5.230 1.00 89.25 112 ILE A C 1
ATOM 901 O O . ILE A 1 112 ? -9.071 0.370 4.515 1.00 89.25 112 ILE A O 1
ATOM 905 N N . HIS A 1 113 ? -8.626 2.563 4.780 1.00 87.62 113 HIS A N 1
ATOM 906 C CA . HIS A 1 113 ? -8.815 2.927 3.381 1.00 87.62 113 HIS A CA 1
ATOM 907 C C . HIS A 1 113 ? -7.466 3.176 2.699 1.00 87.62 113 HIS A C 1
ATOM 909 O O . HIS A 1 113 ? -6.785 4.163 2.987 1.00 87.62 113 HIS A O 1
ATOM 915 N N . MET A 1 114 ? -7.105 2.299 1.767 1.00 83.31 114 MET A N 1
ATOM 916 C CA . MET A 1 114 ? -5.842 2.338 1.037 1.00 83.31 114 MET A CA 1
ATOM 917 C C . MET A 1 114 ? -5.867 3.388 -0.078 1.00 83.31 114 MET A C 1
ATOM 919 O O . MET A 1 114 ? -6.855 3.538 -0.799 1.00 83.31 114 MET A O 1
ATOM 923 N N . ALA A 1 115 ? -4.753 4.101 -0.239 1.00 76.12 115 ALA A N 1
ATOM 924 C CA . ALA A 1 115 ? -4.583 5.136 -1.254 1.00 76.12 115 ALA A CA 1
ATOM 925 C C . ALA A 1 115 ? -4.658 4.578 -2.686 1.00 76.12 115 ALA A C 1
ATOM 927 O O . ALA A 1 115 ? -4.065 3.546 -2.997 1.00 76.12 115 ALA A O 1
ATOM 928 N N . GLY A 1 116 ? -5.357 5.289 -3.575 1.00 67.38 116 GLY A N 1
ATOM 929 C CA . GLY A 1 116 ? -5.346 5.014 -5.016 1.00 67.38 116 GLY A CA 1
ATOM 930 C C . GLY A 1 116 ? -4.154 5.653 -5.746 1.00 67.38 116 GLY A C 1
ATOM 931 O O . GLY A 1 116 ? -3.392 6.435 -5.180 1.00 67.38 116 GLY A O 1
ATOM 932 N N . THR A 1 117 ? -4.001 5.374 -7.044 1.00 64.56 117 THR A N 1
ATOM 933 C CA . THR A 1 117 ? -2.939 5.988 -7.862 1.00 64.56 117 THR A CA 1
ATOM 934 C C . THR A 1 117 ? -3.067 7.511 -7.885 1.00 64.56 117 THR A C 1
ATOM 936 O O . THR A 1 117 ? -4.124 8.052 -8.215 1.00 64.56 117 THR A O 1
ATOM 939 N N . GLY A 1 118 ? -1.972 8.216 -7.589 1.00 58.69 118 GLY A N 1
ATOM 940 C CA . GLY A 1 118 ? -1.954 9.681 -7.578 1.00 58.69 118 GLY A CA 1
ATOM 941 C C . GLY A 1 118 ? -2.672 10.302 -6.378 1.00 58.69 118 GLY A C 1
ATOM 942 O O . GLY A 1 118 ? -2.996 11.493 -6.407 1.00 58.69 118 GLY A O 1
ATOM 943 N N . ASP A 1 119 ? -2.908 9.519 -5.327 1.00 57.97 119 ASP A N 1
ATOM 944 C CA . ASP A 1 119 ? -3.510 9.959 -4.078 1.00 57.97 119 ASP A CA 1
ATOM 945 C C . ASP A 1 119 ? -2.475 10.271 -2.990 1.00 57.97 119 ASP A C 1
ATOM 947 O O . ASP A 1 119 ? -2.071 9.405 -2.217 1.00 57.97 119 ASP A O 1
ATOM 951 N N . HIS A 1 120 ? -2.043 11.534 -2.946 1.00 58.94 120 HIS A N 1
ATOM 952 C CA . HIS A 1 120 ? -0.979 12.017 -2.064 1.00 58.94 120 HIS A CA 1
ATOM 953 C C . HIS A 1 120 ? -1.544 12.920 -0.966 1.00 58.94 120 HIS A C 1
ATOM 955 O O . HIS A 1 120 ? -2.440 13.733 -1.209 1.00 58.94 120 HIS A O 1
ATOM 961 N N . GLY A 1 121 ? -1.011 12.774 0.247 1.00 57.19 121 GLY A N 1
ATOM 962 C CA . GLY A 1 121 ? -1.596 13.355 1.455 1.00 57.19 121 GLY A CA 1
ATOM 963 C C . GLY A 1 121 ? -2.932 12.705 1.830 1.00 57.19 121 GLY A C 1
ATOM 964 O O . GLY A 1 121 ? -3.299 11.647 1.318 1.00 57.19 121 GLY A O 1
ATOM 965 N N . PHE A 1 122 ? -3.668 13.344 2.738 1.00 58.59 122 PHE A N 1
ATOM 966 C CA . PHE A 1 122 ? -4.989 12.873 3.170 1.00 58.59 122 PHE A CA 1
ATOM 967 C C . PHE A 1 122 ? -6.123 13.609 2.466 1.00 58.59 122 PHE A C 1
ATOM 969 O O . PHE A 1 122 ? -7.245 13.127 2.464 1.00 58.59 122 PHE A O 1
ATOM 976 N N . TRP A 1 123 ? -5.846 14.736 1.801 1.00 55.44 123 TRP A N 1
ATOM 977 C CA . TRP A 1 123 ? -6.867 15.662 1.296 1.00 55.44 123 TRP A CA 1
ATOM 978 C C . TRP A 1 123 ? -7.804 15.089 0.210 1.00 55.44 123 TRP A C 1
ATOM 980 O O . TRP A 1 123 ? -8.869 15.663 -0.005 1.00 55.44 123 TRP A O 1
ATOM 990 N N . ARG A 1 124 ? -7.500 13.934 -0.416 1.00 58.50 124 ARG A N 1
ATOM 991 C CA . ARG A 1 124 ? -8.511 13.165 -1.173 1.00 58.50 124 ARG A CA 1
ATOM 992 C C . ARG A 1 124 ? -9.272 12.182 -0.298 1.00 58.50 124 ARG A C 1
ATOM 994 O O . ARG A 1 124 ? -10.492 12.265 -0.248 1.00 58.50 124 ARG A O 1
ATOM 1001 N N . ARG A 1 125 ? -8.583 11.240 0.359 1.00 66.06 125 ARG A N 1
ATOM 1002 C CA . ARG A 1 125 ? -9.225 10.188 1.176 1.00 66.06 125 ARG A CA 1
ATOM 1003 C C . ARG A 1 125 ? -10.111 10.791 2.249 1.00 66.06 125 ARG A C 1
ATOM 1005 O O . ARG A 1 125 ? -11.238 10.344 2.427 1.00 66.06 125 ARG A O 1
ATOM 1012 N N . ARG A 1 126 ? -9.623 11.861 2.873 1.00 64.00 126 ARG A N 1
ATOM 1013 C CA . ARG A 1 126 ? -10.351 12.727 3.784 1.00 64.00 126 ARG A CA 1
ATOM 1014 C C . ARG A 1 126 ? -11.573 13.295 3.088 1.00 64.00 126 ARG A C 1
ATOM 1016 O O . ARG A 1 126 ? -12.657 12.926 3.465 1.00 64.00 126 ARG A O 1
ATOM 1023 N N . ASN A 1 127 ? -11.462 14.085 2.028 1.00 58.78 127 ASN A N 1
ATOM 1024 C CA . ASN A 1 127 ? -12.621 14.837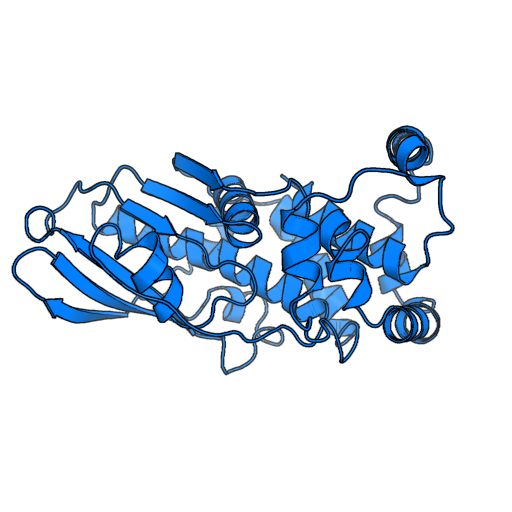 1.533 1.00 58.78 127 ASN A CA 1
ATOM 1025 C C . ASN A 1 127 ? -13.552 14.132 0.523 1.00 58.78 127 ASN A C 1
ATOM 1027 O O . ASN A 1 127 ? -14.630 14.648 0.240 1.00 58.78 127 ASN A O 1
ATOM 1031 N N . LEU A 1 128 ? -13.151 13.003 -0.072 1.00 57.66 128 LEU A N 1
ATOM 1032 C CA . LEU A 1 128 ? -13.952 12.260 -1.063 1.00 57.66 128 LEU A CA 1
ATOM 1033 C C . LEU A 1 128 ? -14.495 10.925 -0.547 1.00 57.66 128 LEU A C 1
ATOM 1035 O O . LEU A 1 128 ? -15.446 10.417 -1.134 1.00 57.66 128 LEU A O 1
ATOM 1039 N N . LEU A 1 129 ? -13.948 10.374 0.546 1.00 62.03 129 LEU A N 1
ATOM 1040 C CA . LEU A 1 129 ? -14.441 9.118 1.128 1.00 62.03 129 LEU A CA 1
ATOM 1041 C C . LEU A 1 129 ? -14.718 9.230 2.631 1.00 62.03 129 LEU A C 1
ATOM 1043 O O . LEU A 1 129 ? -15.868 9.100 3.038 1.00 62.03 129 LEU A O 1
ATOM 1047 N N . ALA A 1 130 ? -13.713 9.538 3.452 1.00 61.31 130 ALA A N 1
ATOM 1048 C CA . ALA A 1 130 ? -13.864 9.606 4.909 1.00 61.31 130 ALA A CA 1
ATOM 1049 C C . ALA A 1 130 ? -14.740 10.795 5.369 1.00 61.31 130 ALA A C 1
ATOM 1051 O O . ALA A 1 130 ? -15.436 10.715 6.373 1.00 61.31 130 ALA A O 1
ATOM 1052 N N . LEU A 1 131 ? -14.754 11.868 4.580 1.00 59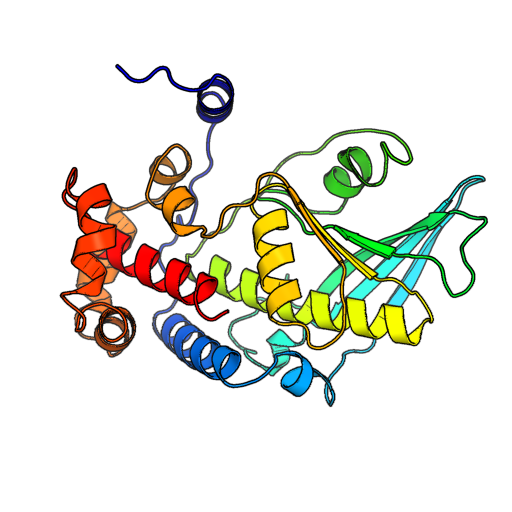.75 131 LEU A N 1
ATOM 1053 C CA . LEU A 1 131 ? -15.556 13.083 4.667 1.00 59.75 131 LEU A CA 1
ATOM 1054 C C . LEU A 1 131 ? -16.278 13.329 3.310 1.00 59.75 131 LEU A C 1
ATOM 1056 O O . LEU A 1 131 ? -16.130 14.383 2.720 1.00 59.75 131 LEU A O 1
ATOM 1060 N N . PRO A 1 132 ? -17.017 12.386 2.708 1.00 50.00 132 PRO A N 1
ATOM 1061 C CA . PRO A 1 132 ? -18.455 12.648 2.523 1.00 50.00 132 PRO A CA 1
ATOM 1062 C C . PRO A 1 132 ? -19.289 11.888 3.529 1.00 50.00 132 PRO A C 1
ATOM 1064 O O . PRO A 1 132 ? -20.354 12.359 3.909 1.00 50.00 132 PRO A O 1
ATOM 1067 N N . LEU A 1 133 ? -18.707 10.822 4.082 1.00 50.22 133 LEU A N 1
ATOM 1068 C CA . LEU A 1 133 ? -19.140 10.221 5.339 1.00 50.22 133 LEU A CA 1
ATOM 1069 C C . LEU A 1 133 ? -19.065 11.225 6.520 1.00 50.22 133 LEU A C 1
ATOM 1071 O O . LEU A 1 133 ? -19.653 10.982 7.566 1.00 50.22 133 LEU A O 1
ATOM 1075 N N . ALA A 1 134 ? -18.410 12.378 6.313 1.00 44.66 134 ALA A N 1
ATOM 1076 C CA . ALA A 1 134 ? -18.343 13.553 7.197 1.00 44.66 134 ALA A CA 1
ATOM 1077 C C . ALA A 1 134 ? -17.991 14.925 6.498 1.00 44.66 134 ALA A C 1
ATOM 1079 O O . ALA A 1 134 ? -17.650 15.874 7.192 1.00 44.66 134 ALA A O 1
ATOM 1080 N N . GLN A 1 135 ? -18.155 15.053 5.157 1.00 36.09 135 GLN A N 1
ATOM 1081 C CA . GLN A 1 135 ? -18.140 16.263 4.248 1.00 36.09 135 GLN A CA 1
ATOM 1082 C C . GLN A 1 135 ? -16.858 17.060 3.764 1.00 36.09 135 GLN A C 1
ATOM 1084 O O . GLN A 1 135 ? -16.282 17.840 4.510 1.00 36.09 135 GLN A O 1
ATOM 1089 N N . GLN A 1 136 ? -16.593 16.960 2.435 1.00 33.50 136 GLN A N 1
ATOM 1090 C CA . GLN A 1 136 ? -16.151 17.871 1.330 1.00 33.50 136 GLN A CA 1
ATOM 1091 C C . GLN A 1 136 ? -14.836 18.710 1.382 1.00 33.50 136 GLN A C 1
ATOM 1093 O O . GLN A 1 136 ? -14.535 19.322 2.394 1.00 33.50 136 GLN A O 1
ATOM 1098 N N . MET A 1 137 ? -14.052 18.913 0.287 1.00 30.08 137 MET A N 1
ATOM 1099 C CA . MET A 1 137 ? -13.982 18.279 -1.068 1.00 30.08 137 MET A CA 1
ATOM 1100 C C . MET A 1 137 ? -12.577 18.419 -1.756 1.00 30.08 137 MET A C 1
ATOM 1102 O O . MET A 1 137 ? -11.991 19.492 -1.709 1.00 30.08 137 MET A O 1
ATOM 1106 N N . GLY A 1 138 ? -12.106 17.391 -2.500 1.00 29.47 138 GLY A N 1
ATOM 1107 C CA . GLY A 1 138 ? -11.157 17.478 -3.658 1.00 29.47 138 GLY A CA 1
ATOM 1108 C C . GLY A 1 138 ? -9.628 17.700 -3.450 1.00 29.47 138 GLY A C 1
ATOM 1109 O O . GLY A 1 138 ? -9.219 18.348 -2.502 1.00 29.47 138 GLY A O 1
ATOM 1110 N N . ILE A 1 139 ? -8.756 17.186 -4.357 1.00 29.19 139 ILE A N 1
ATOM 1111 C CA . ILE A 1 139 ? -7.284 17.481 -4.424 1.00 29.19 139 ILE A CA 1
ATOM 1112 C C . ILE A 1 139 ? -6.596 17.031 -5.760 1.00 29.19 139 ILE A C 1
ATOM 1114 O O . ILE A 1 139 ? -7.212 16.318 -6.560 1.00 29.19 139 ILE A O 1
ATOM 1118 N N . GLY A 1 140 ? -5.308 17.390 -5.969 1.00 27.44 140 GLY A N 1
ATOM 1119 C CA . GLY A 1 140 ? -4.417 17.090 -7.124 1.00 27.44 140 GLY A CA 1
ATOM 1120 C C . GLY A 1 140 ? -3.618 15.756 -7.105 1.00 27.44 140 GLY A C 1
ATOM 1121 O O . GLY A 1 140 ? -4.089 14.768 -6.547 1.00 27.44 140 GLY A O 1
ATOM 1122 N N . ARG A 1 141 ? -2.447 15.674 -7.775 1.00 35.56 141 ARG A N 1
ATOM 1123 C CA . ARG A 1 141 ? -1.703 14.411 -8.071 1.00 35.56 141 ARG A CA 1
ATOM 1124 C C . ARG A 1 141 ? -0.166 14.496 -7.912 1.00 35.56 141 ARG A C 1
ATOM 1126 O O . ARG A 1 141 ? 0.400 15.576 -7.996 1.00 35.56 141 ARG A O 1
ATOM 1133 N N . SER A 1 142 ? 0.484 13.328 -7.792 1.00 43.00 142 SER A N 1
ATOM 1134 C CA . SER A 1 142 ? 1.930 13.050 -7.992 1.00 43.00 142 SER A CA 1
ATOM 1135 C C . SER A 1 142 ? 2.124 11.575 -8.452 1.00 43.00 142 SER A C 1
ATOM 1137 O O . SER A 1 142 ? 1.141 10.827 -8.463 1.00 43.00 142 SER A O 1
ATOM 1139 N N . CYS A 1 143 ? 3.316 11.134 -8.895 1.00 57.66 143 CYS A N 1
ATOM 1140 C CA . CYS A 1 143 ? 3.560 9.841 -9.590 1.00 57.66 143 CYS A CA 1
ATOM 1141 C C . CYS A 1 143 ? 4.935 9.185 -9.279 1.00 57.66 143 CYS A C 1
ATOM 1143 O O . CYS A 1 143 ? 5.832 9.849 -8.770 1.00 57.66 143 CYS A O 1
ATOM 1145 N N . LEU A 1 144 ? 5.087 7.887 -9.603 1.00 72.19 144 LEU A N 1
ATOM 1146 C CA . LEU A 1 144 ? 6.305 7.067 -9.396 1.00 72.19 144 LEU A CA 1
ATOM 1147 C C . LEU A 1 144 ? 7.357 7.252 -10.511 1.00 72.19 144 LEU A C 1
ATOM 1149 O O . LEU A 1 144 ? 6.987 7.481 -11.669 1.00 72.19 144 LEU A O 1
ATOM 1153 N N . ARG A 1 145 ? 8.653 7.091 -10.188 1.00 80.25 145 ARG A N 1
ATOM 1154 C CA . ARG A 1 145 ? 9.780 7.385 -11.099 1.00 80.25 145 ARG A CA 1
ATOM 1155 C C . ARG A 1 145 ? 10.487 6.146 -11.651 1.00 80.25 145 ARG A C 1
ATOM 1157 O O . ARG A 1 145 ? 10.857 6.179 -12.824 1.00 80.25 145 ARG A O 1
ATOM 1164 N N . TYR A 1 146 ? 10.589 5.071 -10.868 1.00 84.44 146 TYR A N 1
ATOM 1165 C CA . TYR A 1 146 ? 11.192 3.787 -11.254 1.00 84.44 146 TYR A CA 1
ATOM 1166 C C . TYR A 1 146 ? 10.223 2.614 -11.092 1.00 84.44 146 TYR A C 1
ATOM 1168 O O . TYR A 1 146 ? 9.298 2.672 -10.280 1.00 84.44 146 TYR A O 1
ATOM 1176 N N . VAL A 1 147 ? 10.434 1.523 -11.837 1.00 82.88 147 VAL A N 1
ATOM 1177 C CA . VAL A 1 147 ? 9.627 0.297 -11.672 1.00 82.88 147 VAL A CA 1
ATOM 1178 C C . VAL A 1 147 ? 9.850 -0.330 -10.289 1.00 82.88 147 VAL A C 1
ATOM 1180 O O . VAL A 1 147 ? 8.892 -0.791 -9.672 1.00 82.88 147 VAL A O 1
ATOM 1183 N N . THR A 1 148 ? 11.070 -0.279 -9.745 1.00 83.25 148 THR A N 1
ATOM 1184 C CA . THR A 1 148 ? 11.360 -0.706 -8.362 1.00 83.25 148 THR A CA 1
ATOM 1185 C C . THR A 1 148 ? 10.509 0.021 -7.319 1.00 83.25 148 THR A C 1
ATOM 1187 O O . THR A 1 148 ? 10.096 -0.609 -6.345 1.00 83.25 148 THR A O 1
ATOM 1190 N N . ASP A 1 149 ? 10.173 1.299 -7.539 1.00 82.31 149 ASP A N 1
ATOM 1191 C CA . ASP A 1 149 ? 9.338 2.080 -6.613 1.00 82.31 149 ASP A CA 1
ATOM 1192 C C . ASP A 1 149 ? 7.954 1.443 -6.432 1.00 82.31 149 ASP A C 1
ATOM 1194 O O . ASP A 1 149 ? 7.388 1.494 -5.342 1.00 82.31 149 ASP A O 1
ATOM 1198 N N . LEU A 1 150 ? 7.412 0.809 -7.483 1.00 83.00 150 LEU A N 1
ATOM 1199 C CA . LEU A 1 150 ? 6.121 0.120 -7.429 1.00 83.00 150 LEU A CA 1
ATOM 1200 C C . LEU A 1 150 ? 6.155 -1.052 -6.438 1.00 83.00 150 LEU A C 1
ATOM 1202 O O . LEU A 1 150 ? 5.217 -1.228 -5.660 1.00 83.00 150 LEU A O 1
ATOM 1206 N N . PHE A 1 151 ? 7.234 -1.837 -6.454 1.00 83.62 151 PHE A N 1
ATOM 1207 C CA . PHE A 1 151 ? 7.385 -3.007 -5.587 1.00 83.62 151 PHE A CA 1
ATOM 1208 C C . PHE A 1 151 ? 7.724 -2.621 -4.152 1.00 83.62 151 PHE A C 1
ATOM 1210 O O . PHE A 1 151 ? 7.144 -3.184 -3.225 1.00 83.62 151 PHE A O 1
ATOM 1217 N N . VAL A 1 152 ? 8.611 -1.637 -3.960 1.00 85.00 152 VAL A N 1
ATOM 1218 C CA . VAL A 1 152 ? 8.918 -1.099 -2.625 1.00 85.00 152 VAL A CA 1
ATOM 1219 C C . VAL A 1 152 ? 7.646 -0.540 -1.987 1.00 85.00 152 VAL A C 1
ATOM 1221 O O . VAL A 1 152 ? 7.331 -0.893 -0.855 1.00 85.00 152 VAL A O 1
ATOM 1224 N N . MET A 1 153 ? 6.865 0.250 -2.732 1.00 86.06 153 MET A N 1
ATOM 1225 C CA . MET A 1 153 ? 5.568 0.755 -2.275 1.00 86.06 153 MET A CA 1
ATOM 1226 C C . MET A 1 153 ? 4.612 -0.387 -1.903 1.00 86.06 153 MET A C 1
ATOM 1228 O O . MET A 1 153 ? 3.993 -0.334 -0.843 1.00 86.06 153 MET A O 1
ATOM 1232 N N . GLY A 1 154 ? 4.497 -1.425 -2.739 1.00 84.50 154 GLY A N 1
ATOM 1233 C CA . GLY A 1 154 ? 3.657 -2.591 -2.447 1.00 84.50 154 GLY A CA 1
ATOM 1234 C C . GLY A 1 154 ? 4.062 -3.301 -1.152 1.00 84.50 154 GLY A C 1
ATOM 1235 O O . GLY A 1 154 ? 3.209 -3.573 -0.310 1.00 84.50 154 GLY A O 1
ATOM 1236 N N . ALA A 1 155 ? 5.363 -3.536 -0.954 1.00 85.88 155 ALA A N 1
ATOM 1237 C CA . ALA A 1 155 ? 5.888 -4.119 0.279 1.00 85.88 155 ALA A CA 1
ATOM 1238 C C . ALA A 1 155 ? 5.568 -3.237 1.497 1.00 85.88 155 ALA A C 1
ATOM 1240 O O . ALA A 1 155 ? 5.012 -3.738 2.475 1.00 85.88 155 ALA A O 1
ATOM 1241 N N . CYS A 1 156 ? 5.846 -1.930 1.426 1.00 87.31 156 CYS A N 1
ATOM 1242 C CA . CYS A 1 156 ? 5.520 -0.981 2.494 1.00 87.31 156 CYS A CA 1
ATOM 1243 C C . CYS A 1 156 ? 4.042 -1.067 2.882 1.00 87.31 156 CYS A C 1
ATOM 1245 O O . CYS A 1 156 ? 3.735 -1.286 4.049 1.00 87.31 156 CYS A O 1
ATOM 1247 N N . LEU A 1 157 ? 3.132 -1.017 1.907 1.00 87.44 157 LEU A N 1
ATOM 1248 C CA . LEU A 1 157 ? 1.692 -1.053 2.164 1.00 87.44 157 LEU A CA 1
ATOM 1249 C C . LEU A 1 157 ? 1.222 -2.358 2.823 1.00 87.44 157 LEU A C 1
ATOM 1251 O O . LEU A 1 157 ? 0.353 -2.300 3.695 1.00 87.44 157 LEU A O 1
ATOM 1255 N N . ILE A 1 158 ? 1.790 -3.515 2.464 1.00 86.88 158 ILE A N 1
ATOM 1256 C CA . ILE A 1 158 ? 1.481 -4.794 3.132 1.00 86.88 158 ILE A CA 1
ATOM 1257 C C . ILE A 1 158 ? 1.872 -4.725 4.613 1.00 86.88 158 ILE A C 1
ATOM 1259 O O . ILE A 1 158 ? 1.040 -4.954 5.495 1.00 86.88 158 ILE A O 1
ATOM 1263 N N . PHE A 1 159 ? 3.137 -4.397 4.893 1.00 87.81 159 PHE A N 1
ATOM 1264 C CA . PHE A 1 159 ? 3.668 -4.420 6.258 1.00 87.81 159 PHE A CA 1
ATOM 1265 C C . PHE A 1 159 ? 3.058 -3.317 7.133 1.00 87.81 159 PHE A C 1
ATOM 1267 O O . PHE A 1 159 ? 2.732 -3.563 8.293 1.00 87.81 159 PHE A O 1
ATOM 1274 N N . GLU A 1 160 ? 2.837 -2.125 6.583 1.00 90.00 160 GLU A N 1
ATOM 1275 C CA . GLU A 1 160 ? 2.174 -1.012 7.270 1.00 90.00 160 GLU A CA 1
ATOM 1276 C C . GLU A 1 160 ? 0.721 -1.336 7.612 1.00 90.00 160 GLU A C 1
ATOM 1278 O O . GLU A 1 160 ? 0.285 -1.070 8.733 1.00 90.00 160 GLU A O 1
ATOM 1283 N N . SER A 1 161 ? -0.013 -1.975 6.695 1.00 89.50 161 SER A N 1
ATOM 1284 C CA . SER A 1 161 ? -1.384 -2.423 6.963 1.00 89.50 161 SER A CA 1
ATOM 1285 C C . SER A 1 161 ? -1.417 -3.427 8.110 1.00 89.50 161 SER A C 1
ATOM 1287 O O . SER A 1 161 ? -2.225 -3.290 9.025 1.00 89.50 161 SER A O 1
ATOM 1289 N N . ALA A 1 162 ? -0.508 -4.404 8.117 1.00 89.19 162 ALA A N 1
ATOM 1290 C CA . ALA A 1 162 ? -0.428 -5.388 9.191 1.00 89.19 162 ALA A CA 1
ATOM 1291 C C . ALA A 1 162 ? -0.065 -4.755 10.550 1.00 89.19 162 ALA A C 1
ATOM 1293 O O . ALA A 1 162 ? -0.632 -5.139 11.578 1.00 89.19 162 ALA A O 1
ATOM 1294 N N . VAL A 1 163 ? 0.827 -3.756 10.568 1.00 90.50 163 VAL A N 1
ATOM 1295 C CA . VAL A 1 163 ? 1.140 -2.965 11.772 1.00 90.50 163 VAL A CA 1
ATOM 1296 C C . VAL A 1 163 ? -0.096 -2.220 12.275 1.00 90.50 163 VAL A C 1
ATOM 1298 O O . VAL A 1 163 ? -0.433 -2.341 13.454 1.00 90.50 163 VAL A O 1
ATOM 1301 N N . LEU A 1 164 ? -0.805 -1.510 11.393 1.00 90.19 164 LEU A N 1
ATOM 1302 C CA . LEU A 1 164 ? -2.018 -0.772 11.744 1.00 90.19 164 LEU A CA 1
ATOM 1303 C C . LEU A 1 164 ? -3.119 -1.698 12.264 1.00 90.19 164 LEU A C 1
ATOM 1305 O O . LEU A 1 164 ? -3.696 -1.421 13.312 1.00 90.19 164 LEU A O 1
ATOM 1309 N N . LEU A 1 165 ? -3.378 -2.823 11.594 1.00 89.88 165 LEU A N 1
ATOM 1310 C CA . LEU A 1 165 ? -4.374 -3.801 12.036 1.00 89.88 165 LEU A CA 1
ATOM 1311 C C . LEU A 1 165 ? -4.029 -4.351 13.425 1.00 89.88 165 LEU A C 1
ATOM 1313 O O . LEU A 1 165 ? -4.875 -4.364 14.318 1.00 89.88 165 LEU A O 1
ATOM 1317 N N . ASN A 1 166 ? -2.772 -4.740 13.657 1.00 88.69 166 ASN A N 1
ATOM 1318 C CA . ASN A 1 166 ? -2.338 -5.227 14.967 1.00 88.69 166 ASN A CA 1
ATOM 1319 C C . ASN A 1 166 ? -2.425 -4.154 16.056 1.00 88.69 166 ASN A C 1
ATOM 1321 O O . ASN A 1 166 ? -2.784 -4.462 17.193 1.00 88.69 166 ASN A O 1
ATOM 1325 N N . TRP A 1 167 ? -2.107 -2.906 15.725 1.00 88.69 167 TRP A N 1
ATOM 1326 C CA . TRP A 1 167 ? -2.238 -1.786 16.646 1.00 88.69 167 TRP A CA 1
ATOM 1327 C C . TRP A 1 167 ? -3.696 -1.496 17.002 1.00 88.69 167 TRP A C 1
ATOM 1329 O O . TRP A 1 167 ? -4.010 -1.369 18.184 1.00 88.69 167 TRP A O 1
ATOM 1339 N N . LEU A 1 168 ? -4.602 -1.490 16.022 1.00 87.75 168 LEU A N 1
ATOM 1340 C CA . LEU A 1 168 ? -6.038 -1.322 16.253 1.00 87.75 168 LEU A CA 1
ATOM 1341 C C . LEU A 1 168 ? -6.615 -2.460 17.111 1.00 87.75 168 LEU A C 1
ATOM 1343 O O . LEU A 1 168 ? -7.365 -2.191 18.048 1.00 87.75 168 LEU A O 1
ATOM 1347 N N . ILE A 1 169 ? -6.199 -3.712 16.883 1.00 87.38 169 ILE A N 1
ATOM 1348 C CA . ILE A 1 169 ? -6.582 -4.841 17.752 1.00 87.38 169 ILE A CA 1
ATOM 1349 C C . ILE A 1 169 ? -6.095 -4.610 19.189 1.00 87.38 169 ILE A C 1
ATOM 1351 O O . ILE A 1 169 ? -6.865 -4.794 20.129 1.00 87.38 169 ILE A O 1
ATOM 1355 N N . LYS A 1 170 ? -4.840 -4.175 19.382 1.00 87.44 170 LYS A N 1
ATOM 1356 C CA . LYS A 1 170 ? -4.281 -3.883 20.719 1.00 87.44 170 LYS A CA 1
ATOM 1357 C C . LYS A 1 170 ? -5.010 -2.739 21.427 1.00 87.44 170 LYS A C 1
ATOM 1359 O O . LYS A 1 170 ? -5.125 -2.762 22.647 1.00 87.44 170 LYS A O 1
ATOM 1364 N N . ARG A 1 171 ? -5.534 -1.768 20.674 1.00 84.88 171 ARG A N 1
ATOM 1365 C CA . ARG A 1 171 ? -6.412 -0.706 21.191 1.00 84.88 171 ARG A CA 1
ATOM 1366 C C . ARG A 1 171 ? -7.817 -1.196 21.554 1.00 84.88 171 ARG A C 1
ATOM 1368 O O . ARG A 1 171 ? -8.567 -0.458 22.183 1.00 84.88 171 ARG A O 1
ATOM 1375 N N . GLY A 1 172 ? -8.176 -2.425 21.184 1.00 86.75 172 GLY A N 1
ATOM 1376 C CA . GLY A 1 172 ? -9.491 -3.015 21.417 1.00 86.75 172 GLY A CA 1
ATOM 1377 C C . GLY A 1 172 ? -10.512 -2.716 20.320 1.00 86.75 172 GLY A C 1
ATOM 1378 O O . GLY A 1 172 ? -11.706 -2.865 20.563 1.00 86.75 172 GLY A O 1
ATOM 1379 N N . ASN A 1 173 ? -10.089 -2.275 19.132 1.00 85.94 173 ASN A N 1
ATOM 1380 C CA . ASN A 1 173 ? -10.983 -2.081 17.991 1.00 85.94 173 ASN A CA 1
ATOM 1381 C C . ASN A 1 173 ? -11.229 -3.401 17.254 1.00 85.94 173 ASN A C 1
ATOM 1383 O O . ASN A 1 173 ? -10.293 -4.100 16.863 1.00 85.94 173 ASN A O 1
ATOM 1387 N N . TRP A 1 174 ? -12.506 -3.722 17.049 1.00 83.81 174 TRP A N 1
ATOM 1388 C CA . TRP A 1 174 ? -12.965 -4.917 16.346 1.00 83.81 174 TRP A CA 1
ATOM 1389 C C . TRP A 1 174 ? -14.443 -4.754 15.951 1.00 83.81 174 TRP A C 1
ATOM 1391 O O . TRP A 1 174 ? -15.187 -4.135 16.715 1.00 83.81 174 TRP A O 1
ATOM 1401 N N . PRO A 1 175 ? -14.914 -5.320 14.822 1.00 89.25 175 PRO A N 1
ATOM 1402 C CA . PRO A 1 175 ? -14.164 -5.945 13.727 1.00 89.25 175 PRO A CA 1
ATOM 1403 C C . PRO A 1 175 ? -13.359 -4.947 12.884 1.00 89.25 175 PRO A C 1
ATOM 1405 O O . PRO A 1 175 ? -13.663 -3.754 12.854 1.00 89.25 175 PRO A O 1
ATOM 1408 N N . LEU A 1 176 ? -12.330 -5.445 12.193 1.00 89.88 176 LEU A N 1
ATOM 1409 C CA . LEU A 1 176 ? -11.484 -4.645 11.305 1.00 89.88 176 LEU A CA 1
ATOM 1410 C C . LEU A 1 176 ? -11.736 -4.966 9.832 1.00 89.88 176 LEU A C 1
ATOM 1412 O O . LEU A 1 176 ? -12.038 -6.109 9.480 1.00 89.88 176 LEU A O 1
ATOM 1416 N N . GLY A 1 177 ? -11.575 -3.957 8.977 1.00 90.19 177 GLY A N 1
ATOM 1417 C CA . GLY A 1 177 ? -11.703 -4.092 7.532 1.00 90.19 177 GLY A CA 1
ATOM 1418 C C . GLY A 1 177 ? -10.630 -3.355 6.731 1.00 90.19 177 GLY A C 1
ATOM 1419 O O . GLY A 1 177 ? -10.025 -2.394 7.208 1.00 90.19 177 GLY A O 1
ATOM 1420 N N . LEU A 1 178 ? -10.427 -3.792 5.491 1.00 90.31 178 LEU A N 1
ATOM 1421 C CA . LEU A 1 178 ? -9.593 -3.151 4.477 1.00 90.31 178 LEU A CA 1
ATOM 1422 C C . LEU A 1 178 ? -10.445 -2.798 3.254 1.00 90.31 178 LEU A C 1
ATOM 1424 O O . LEU A 1 178 ? -11.264 -3.588 2.782 1.00 90.31 178 LEU A O 1
ATOM 1428 N N . THR A 1 179 ? -10.241 -1.609 2.702 1.00 90.12 179 THR A N 1
ATOM 1429 C CA . THR A 1 179 ? -10.905 -1.170 1.471 1.00 90.12 179 THR A CA 1
ATOM 1430 C C . THR A 1 179 ? -10.001 -0.221 0.692 1.00 90.12 179 THR A C 1
ATOM 1432 O O . THR A 1 179 ? -9.018 0.300 1.213 1.00 90.12 179 THR A O 1
ATOM 1435 N N . GLY A 1 180 ? -10.332 0.021 -0.567 1.00 85.25 180 GLY A N 1
ATOM 1436 C CA . GLY A 1 180 ? -9.619 0.950 -1.429 1.00 85.25 180 GLY A CA 1
ATOM 1437 C C . GLY A 1 180 ? -10.224 0.956 -2.825 1.00 85.25 180 GLY A C 1
ATOM 1438 O O . GLY A 1 180 ? -10.950 0.032 -3.195 1.00 85.25 180 GLY A O 1
ATOM 1439 N N . ILE A 1 181 ? -9.929 1.999 -3.602 1.00 82.50 181 ILE A N 1
ATOM 1440 C CA . ILE A 1 181 ? -10.391 2.127 -4.990 1.00 82.50 181 ILE A CA 1
ATOM 1441 C C . ILE A 1 181 ? -9.215 1.937 -5.950 1.00 82.50 181 ILE A C 1
ATOM 1443 O O . ILE A 1 181 ? -8.146 2.516 -5.738 1.00 82.50 181 ILE A O 1
ATOM 1447 N N . SER A 1 182 ? -9.412 1.181 -7.035 1.00 82.69 182 SER A N 1
ATOM 1448 C CA . SER A 1 182 ? -8.399 0.975 -8.083 1.00 82.69 182 SER A CA 1
ATOM 1449 C C . SER A 1 182 ? -7.112 0.375 -7.498 1.00 82.69 182 SER A C 1
ATOM 1451 O O . SER A 1 182 ? -7.174 -0.700 -6.902 1.00 82.69 182 SER A O 1
ATOM 1453 N N . LEU A 1 183 ? -5.964 1.059 -7.596 1.00 81.44 183 LEU A N 1
ATOM 1454 C CA . LEU A 1 183 ? -4.717 0.624 -6.955 1.00 81.44 183 LEU A CA 1
ATOM 1455 C C . LEU A 1 183 ? -4.891 0.397 -5.447 1.00 81.44 183 LEU A C 1
ATOM 1457 O O . LEU A 1 183 ? -4.378 -0.585 -4.926 1.00 81.44 183 LEU A O 1
ATOM 1461 N N . GLY A 1 184 ? -5.667 1.239 -4.759 1.00 81.88 184 GLY A N 1
ATOM 1462 C CA . GLY A 1 184 ? -5.945 1.054 -3.335 1.00 81.88 184 GLY A CA 1
ATOM 1463 C C . GLY A 1 184 ? -6.736 -0.226 -3.070 1.00 81.88 184 GLY A C 1
ATOM 1464 O O . GLY A 1 184 ? -6.485 -0.914 -2.090 1.00 81.88 184 GLY A O 1
ATOM 1465 N N . GLY A 1 185 ? -7.657 -0.589 -3.967 1.00 85.25 185 GLY A N 1
ATOM 1466 C CA . GLY A 1 185 ? -8.400 -1.847 -3.877 1.00 85.25 185 GLY A CA 1
ATOM 1467 C C . GLY A 1 185 ? -7.491 -3.058 -4.082 1.00 85.25 185 GLY A C 1
ATOM 1468 O O . GLY A 1 185 ? -7.603 -4.033 -3.346 1.00 85.25 185 GLY A O 1
ATOM 1469 N N . HIS A 1 186 ? -6.548 -2.969 -5.024 1.00 85.56 186 HIS A N 1
ATOM 1470 C CA . HIS A 1 186 ? -5.542 -4.010 -5.243 1.00 85.56 186 HIS A CA 1
ATOM 1471 C C . HIS A 1 186 ? -4.633 -4.168 -4.016 1.00 85.56 186 HIS A C 1
ATOM 1473 O O . HIS A 1 186 ? -4.414 -5.282 -3.550 1.00 85.56 186 HIS A O 1
ATOM 1479 N N . MET A 1 187 ? -4.182 -3.055 -3.429 1.00 86.75 187 MET A N 1
ATOM 1480 C CA . MET A 1 187 ? -3.353 -3.058 -2.219 1.00 86.75 187 MET A CA 1
ATOM 1481 C C . MET A 1 187 ? -4.114 -3.542 -0.978 1.00 86.75 187 MET A C 1
ATOM 1483 O O . MET A 1 187 ? -3.530 -4.216 -0.138 1.00 86.75 187 MET A O 1
ATOM 1487 N N . ALA A 1 188 ? -5.417 -3.263 -0.870 1.00 87.94 188 ALA A N 1
ATOM 1488 C CA . ALA A 1 188 ? -6.259 -3.827 0.184 1.00 87.94 188 ALA A CA 1
ATOM 1489 C C . ALA A 1 188 ? -6.353 -5.360 0.072 1.00 87.94 188 ALA A C 1
ATOM 1491 O O . ALA A 1 188 ? -6.284 -6.046 1.088 1.00 87.94 188 ALA A O 1
ATOM 1492 N N . SER A 1 189 ? -6.465 -5.898 -1.150 1.00 88.12 189 SER A N 1
ATOM 1493 C CA . SER A 1 189 ? -6.466 -7.348 -1.409 1.00 88.12 189 SER A CA 1
ATOM 1494 C C . SER A 1 189 ? -5.134 -8.001 -1.074 1.00 88.12 189 SER A C 1
ATOM 1496 O O . SER A 1 189 ? -5.104 -8.978 -0.332 1.00 88.12 189 SER A O 1
ATOM 1498 N N . LEU A 1 190 ? -4.048 -7.407 -1.560 1.00 83.94 190 LEU A N 1
ATOM 1499 C CA . LEU A 1 190 ? -2.669 -7.785 -1.270 1.00 83.94 190 LEU A CA 1
ATOM 1500 C C . LEU A 1 190 ? -2.389 -7.811 0.250 1.00 83.94 190 LEU A C 1
ATOM 1502 O O . LEU A 1 190 ? -1.882 -8.795 0.776 1.00 83.94 190 LEU A O 1
ATOM 1506 N N . ALA A 1 191 ? -2.782 -6.762 0.980 1.00 86.44 191 ALA A N 1
ATOM 1507 C CA . ALA A 1 191 ? -2.598 -6.686 2.428 1.00 86.44 191 ALA A CA 1
ATOM 1508 C C . ALA A 1 191 ? -3.462 -7.700 3.197 1.00 86.44 191 ALA A C 1
ATOM 1510 O O . ALA A 1 191 ? -2.977 -8.290 4.159 1.00 86.44 191 ALA A O 1
ATOM 1511 N N . ALA A 1 192 ? -4.715 -7.923 2.780 1.00 87.69 192 ALA A N 1
ATOM 1512 C CA . ALA A 1 192 ? -5.595 -8.909 3.411 1.00 87.69 192 ALA A CA 1
ATOM 1513 C C . ALA A 1 192 ? -5.066 -10.340 3.247 1.00 87.69 192 ALA A C 1
ATOM 1515 O O . ALA A 1 192 ? -5.095 -11.112 4.200 1.00 87.69 192 ALA A O 1
ATOM 1516 N N . ALA A 1 193 ? -4.563 -10.681 2.057 1.00 83.62 193 ALA A N 1
ATOM 1517 C CA . ALA A 1 193 ? -4.016 -12.004 1.767 1.00 83.62 193 ALA A CA 1
ATOM 1518 C C . ALA A 1 193 ? -2.740 -12.307 2.570 1.00 83.62 193 ALA A C 1
ATOM 1520 O O . ALA A 1 193 ? -2.486 -13.453 2.925 1.00 83.62 193 ALA A O 1
ATOM 1521 N N . CYS A 1 194 ? -1.958 -11.277 2.899 1.00 80.44 194 CYS A N 1
ATOM 1522 C CA . CYS A 1 194 ? -0.760 -11.401 3.727 1.00 80.44 194 CYS A CA 1
ATOM 1523 C C . CYS A 1 194 ? -1.025 -11.237 5.237 1.00 80.44 194 CYS A C 1
ATOM 1525 O O . CYS A 1 194 ? -0.066 -11.113 6.001 1.00 80.44 194 CYS A O 1
ATOM 1527 N N . TYR A 1 195 ? -2.287 -11.181 5.681 1.00 84.69 195 TYR A N 1
ATOM 1528 C CA . TYR A 1 195 ? -2.635 -10.963 7.085 1.00 84.69 195 TYR A CA 1
ATOM 1529 C C . TYR A 1 195 ? -3.230 -12.217 7.738 1.00 84.69 195 TYR A C 1
ATOM 1531 O O . TYR A 1 195 ? -4.232 -12.762 7.288 1.00 84.69 195 TYR A O 1
ATOM 1539 N N . SER A 1 196 ? -2.640 -12.638 8.857 1.00 82.62 196 SER A N 1
ATOM 1540 C CA . SER A 1 196 ? -2.945 -13.914 9.522 1.00 82.62 196 SER A CA 1
ATOM 1541 C C . SER A 1 196 ? -4.232 -13.952 10.350 1.00 82.62 196 SER A C 1
ATOM 1543 O O . SER A 1 196 ? -4.670 -15.023 10.775 1.00 82.62 196 SER A O 1
ATOM 1545 N N . LYS A 1 197 ? -4.827 -12.792 10.652 1.00 85.81 197 LYS A N 1
ATOM 1546 C CA . LYS A 1 197 ? -6.030 -12.686 11.495 1.00 85.81 197 LYS A CA 1
ATOM 1547 C C . LYS A 1 197 ? -7.245 -12.322 10.642 1.00 85.81 197 LYS A C 1
ATOM 1549 O O . LYS A 1 197 ? -7.078 -11.712 9.588 1.00 85.81 197 LYS A O 1
ATOM 1554 N N . PRO A 1 198 ? -8.476 -12.628 11.094 1.00 88.19 198 PRO A N 1
ATOM 1555 C CA . PRO A 1 198 ? -9.661 -12.305 10.312 1.00 88.19 198 PRO A CA 1
ATOM 1556 C C . PRO A 1 198 ? -9.759 -10.795 10.059 1.00 88.19 198 PRO A C 1
ATOM 1558 O O . PRO A 1 198 ? -9.672 -9.989 10.986 1.00 88.19 198 PRO A O 1
ATOM 1561 N N . VAL A 1 199 ? -9.945 -10.415 8.799 1.00 89.88 199 VAL A N 1
ATOM 1562 C CA . VAL A 1 199 ? -10.141 -9.028 8.378 1.00 89.88 199 VAL A CA 1
ATOM 1563 C C . VAL A 1 199 ? -11.180 -9.003 7.263 1.00 89.88 199 VAL A C 1
ATOM 1565 O O . VAL A 1 199 ? -11.125 -9.804 6.330 1.00 89.88 199 VAL A O 1
ATOM 1568 N N . ALA A 1 200 ? -12.172 -8.122 7.372 1.00 92.56 200 ALA A N 1
ATOM 1569 C CA . ALA A 1 200 ? -13.131 -7.921 6.292 1.00 92.56 200 ALA A CA 1
ATOM 1570 C C . ALA A 1 200 ? -12.442 -7.196 5.129 1.00 92.56 200 ALA A C 1
ATOM 1572 O O . ALA A 1 200 ? -11.603 -6.325 5.349 1.00 92.56 200 ALA A O 1
ATOM 1573 N N . ILE A 1 201 ? -12.808 -7.500 3.887 1.00 91.44 201 ILE A N 1
ATOM 1574 C CA . ILE A 1 201 ? -12.256 -6.791 2.734 1.00 91.44 201 ILE A CA 1
ATOM 1575 C C . ILE A 1 201 ? -13.355 -6.371 1.764 1.00 91.44 201 ILE A C 1
ATOM 1577 O O . ILE A 1 201 ? -14.211 -7.168 1.390 1.00 91.44 201 ILE A O 1
ATOM 1581 N N . VAL A 1 202 ? -13.312 -5.106 1.344 1.00 90.94 202 VAL A N 1
ATOM 1582 C CA . VAL A 1 202 ? -14.193 -4.549 0.311 1.00 90.94 202 VAL A CA 1
ATOM 1583 C C . VAL A 1 202 ? -13.335 -3.803 -0.720 1.00 90.94 202 VAL A C 1
ATOM 1585 O O . VAL A 1 202 ? -13.166 -2.585 -0.617 1.00 90.94 202 VAL A O 1
ATOM 1588 N N . PRO A 1 203 ? -12.721 -4.504 -1.690 1.00 88.38 203 PRO A N 1
ATOM 1589 C CA . PRO A 1 203 ? -11.924 -3.866 -2.729 1.00 88.38 203 PRO A CA 1
ATOM 1590 C C . PRO A 1 203 ? -12.843 -3.317 -3.833 1.00 88.38 203 PRO A C 1
ATOM 1592 O O . PRO A 1 203 ? -13.628 -4.052 -4.429 1.00 88.38 203 PRO A O 1
ATOM 1595 N N . CYS A 1 204 ? -12.744 -2.024 -4.138 1.00 82.81 204 CYS A N 1
ATOM 1596 C CA . CYS A 1 204 ? -13.613 -1.354 -5.108 1.00 82.81 204 CYS A CA 1
ATOM 1597 C C . CYS A 1 204 ? -12.861 -1.064 -6.409 1.00 82.81 204 CYS A C 1
ATOM 1599 O O . CYS A 1 204 ? -11.761 -0.512 -6.382 1.00 82.81 204 CYS A O 1
ATOM 1601 N N . LEU A 1 205 ? -13.456 -1.395 -7.562 1.00 82.81 205 LEU A N 1
ATOM 1602 C CA . LEU A 1 205 ? -12.831 -1.202 -8.885 1.00 82.81 205 LEU A CA 1
ATOM 1603 C C . LEU A 1 205 ? -11.389 -1.751 -8.944 1.00 82.81 205 LEU A C 1
ATOM 1605 O O . LEU A 1 205 ? -10.516 -1.176 -9.594 1.00 82.81 205 LEU A O 1
ATOM 1609 N N . SER A 1 206 ? -11.137 -2.823 -8.191 1.00 78.12 206 SER A N 1
ATOM 1610 C CA . SER A 1 206 ? -9.842 -3.487 -8.099 1.00 78.12 206 SER A CA 1
ATOM 1611 C C . SER A 1 206 ? -9.678 -4.474 -9.250 1.00 78.12 206 SER A C 1
ATOM 1613 O O . SER A 1 206 ? -10.664 -4.993 -9.775 1.00 78.12 206 SER A O 1
ATOM 1615 N N . TRP A 1 207 ? -8.432 -4.754 -9.621 1.00 75.69 207 TRP A N 1
ATOM 1616 C CA . TRP A 1 207 ? -8.103 -5.810 -10.571 1.00 75.69 207 TRP A CA 1
ATOM 1617 C C . TRP A 1 207 ? -7.217 -6.854 -9.900 1.00 75.69 207 TRP A C 1
ATOM 1619 O O . TRP A 1 207 ? -6.462 -6.553 -8.972 1.00 75.69 207 TRP A O 1
ATOM 1629 N N . THR A 1 208 ? -7.277 -8.084 -10.404 1.00 68.12 208 THR A N 1
ATOM 1630 C CA . THR A 1 208 ? -6.463 -9.200 -9.902 1.00 68.12 208 THR A CA 1
ATOM 1631 C C . THR A 1 208 ? -4.969 -8.988 -10.138 1.00 68.12 208 THR A C 1
ATOM 1633 O O . THR A 1 208 ? -4.153 -9.623 -9.486 1.00 68.12 208 THR A O 1
ATOM 1636 N N . THR A 1 209 ? -4.589 -8.082 -11.044 1.00 71.94 209 THR A N 1
ATOM 1637 C CA . THR A 1 209 ? -3.191 -7.763 -11.344 1.00 71.94 209 THR A CA 1
ATOM 1638 C C . THR A 1 209 ? -3.024 -6.336 -11.864 1.00 71.94 209 THR A C 1
ATOM 1640 O O . THR A 1 209 ? -3.827 -5.856 -12.663 1.00 71.94 209 THR A O 1
ATOM 1643 N N . ALA A 1 210 ? -1.937 -5.659 -11.490 1.00 74.44 210 ALA A N 1
ATOM 1644 C CA . ALA A 1 210 ? -1.579 -4.381 -12.113 1.00 74.44 210 ALA A CA 1
ATOM 1645 C C . ALA A 1 210 ? -0.977 -4.548 -13.529 1.00 74.44 210 ALA A C 1
ATOM 1647 O O . ALA A 1 210 ? -0.800 -3.567 -14.249 1.00 74.44 210 ALA A O 1
ATOM 1648 N N . SER A 1 211 ? -0.697 -5.784 -13.960 1.00 76.94 211 SER A N 1
ATOM 1649 C CA . SER A 1 211 ? 0.004 -6.084 -15.212 1.00 76.94 211 SER A CA 1
ATOM 1650 C C . SER A 1 211 ? -0.766 -5.580 -16.431 1.00 76.94 211 SER A C 1
ATOM 1652 O O . SER A 1 211 ? -0.218 -4.853 -17.258 1.00 76.94 211 SER A O 1
ATOM 1654 N N . ALA A 1 212 ? -2.065 -5.882 -16.506 1.00 73.81 212 ALA A N 1
ATOM 1655 C CA . ALA A 1 212 ? -2.919 -5.426 -17.600 1.00 73.81 212 ALA A CA 1
ATOM 1656 C C . ALA A 1 212 ? -3.075 -3.899 -17.615 1.00 73.81 212 ALA A C 1
ATOM 1658 O O . ALA A 1 212 ? -3.204 -3.320 -18.683 1.00 73.81 212 ALA A O 1
ATOM 1659 N N . VAL A 1 213 ? -3.013 -3.234 -16.455 1.00 76.44 213 VAL A N 1
ATOM 1660 C CA . VAL A 1 213 ? -3.095 -1.768 -16.378 1.00 76.44 213 VAL A CA 1
ATOM 1661 C C . VAL A 1 213 ? -1.869 -1.132 -17.024 1.00 76.44 213 VAL A C 1
ATOM 1663 O O . VAL A 1 213 ? -2.004 -0.188 -17.796 1.00 76.44 213 VAL A O 1
ATOM 1666 N N . PHE A 1 214 ? -0.676 -1.642 -16.720 1.00 79.19 214 PHE A N 1
ATOM 1667 C CA . PHE A 1 214 ? 0.562 -1.083 -17.249 1.00 79.19 214 PHE A CA 1
ATOM 1668 C C . PHE A 1 214 ? 0.844 -1.526 -18.679 1.00 79.19 214 PHE A C 1
ATOM 1670 O O . PHE A 1 214 ? 1.251 -0.700 -19.478 1.00 79.19 214 PHE A O 1
ATOM 1677 N N . THR A 1 215 ? 0.598 -2.784 -19.034 1.00 76.12 215 THR A N 1
ATOM 1678 C CA . THR A 1 215 ? 0.933 -3.317 -20.368 1.00 76.12 215 THR A CA 1
ATOM 1679 C C . THR A 1 215 ? -0.140 -3.057 -21.413 1.00 76.12 215 THR A C 1
ATOM 1681 O O . THR A 1 215 ? 0.147 -3.056 -22.606 1.00 76.12 215 THR A O 1
ATOM 1684 N N . GLN A 1 216 ? -1.382 -2.815 -20.991 1.00 69.31 216 GLN A N 1
ATOM 1685 C CA . GLN A 1 216 ? -2.513 -2.634 -21.892 1.00 69.31 216 GLN A CA 1
ATOM 1686 C C . GLN A 1 216 ? -3.362 -1.426 -21.492 1.00 69.31 216 GLN A C 1
ATOM 1688 O O . GLN A 1 216 ? -3.392 -0.967 -20.354 1.00 69.31 216 GLN A O 1
ATOM 1693 N N . GLY A 1 217 ? -4.083 -0.870 -22.463 1.00 70.94 217 GLY A N 1
ATOM 1694 C CA . GLY A 1 217 ? -5.011 0.226 -22.204 1.00 70.94 217 GLY A CA 1
ATOM 1695 C C . GLY A 1 217 ? -4.332 1.581 -21.976 1.00 70.94 217 GLY A C 1
ATOM 1696 O O . GLY A 1 217 ? -3.376 1.950 -22.657 1.00 70.94 217 GLY A O 1
ATOM 1697 N N . VAL A 1 218 ? -4.920 2.394 -21.095 1.00 70.19 218 VAL A N 1
ATOM 1698 C CA . VAL A 1 218 ? -4.645 3.840 -21.035 1.00 70.19 218 VAL A CA 1
ATOM 1699 C C . VAL A 1 218 ? -3.290 4.162 -20.393 1.00 70.19 218 VAL A C 1
ATOM 1701 O O . VAL A 1 218 ? -2.609 5.069 -20.870 1.00 70.19 218 VAL A O 1
ATOM 1704 N N . MET A 1 219 ? -2.859 3.410 -19.371 1.00 74.56 219 MET A N 1
ATOM 1705 C CA . MET A 1 219 ? -1.559 3.637 -18.715 1.00 74.56 219 MET A CA 1
ATOM 1706 C C . MET A 1 219 ? -0.374 3.094 -19.511 1.00 74.56 219 MET A C 1
ATOM 1708 O O . MET A 1 219 ? 0.714 3.646 -19.381 1.00 74.56 219 MET A O 1
ATOM 1712 N N . ALA A 1 220 ? -0.575 2.132 -20.416 1.00 79.56 220 ALA A N 1
ATOM 1713 C CA . ALA A 1 220 ? 0.494 1.637 -21.288 1.00 79.56 220 ALA A CA 1
ATOM 1714 C C . ALA A 1 220 ? 1.154 2.733 -22.131 1.00 79.56 220 ALA A C 1
ATOM 1716 O O . ALA A 1 220 ? 2.346 2.665 -22.416 1.00 79.56 220 ALA A O 1
ATOM 1717 N N . ARG A 1 221 ? 0.409 3.790 -22.478 1.00 78.50 221 ARG A N 1
ATOM 1718 C CA . ARG A 1 221 ? 0.938 4.949 -23.220 1.00 78.50 221 ARG A CA 1
ATOM 1719 C C . ARG A 1 221 ? 1.791 5.892 -22.370 1.00 78.50 221 ARG A C 1
ATOM 1721 O O . ARG A 1 221 ? 2.483 6.741 -22.922 1.00 78.50 221 ARG A O 1
ATOM 1728 N N . ALA A 1 222 ? 1.720 5.776 -21.047 1.00 80.31 222 ALA A N 1
ATOM 1729 C CA . ALA A 1 222 ? 2.476 6.603 -20.114 1.00 80.31 222 ALA A CA 1
ATOM 1730 C C . ALA A 1 222 ? 3.813 5.978 -19.703 1.00 80.31 222 ALA A C 1
ATOM 1732 O O . ALA A 1 222 ? 4.604 6.637 -19.027 1.00 80.31 222 ALA A O 1
ATOM 1733 N N . ILE A 1 223 ? 4.066 4.731 -20.106 1.00 83.69 223 ILE A N 1
ATOM 1734 C CA . ILE A 1 223 ? 5.286 3.995 -19.783 1.00 83.69 223 ILE A CA 1
ATOM 1735 C C . ILE A 1 223 ? 6.300 4.173 -20.921 1.00 83.69 223 ILE A C 1
ATOM 1737 O O . ILE A 1 223 ? 5.954 3.974 -22.090 1.00 83.69 223 ILE A O 1
ATOM 1741 N N . PRO A 1 224 ? 7.561 4.534 -20.626 1.00 85.81 224 PRO A N 1
ATOM 1742 C CA . PRO A 1 224 ? 8.607 4.672 -21.631 1.00 85.81 224 PRO A CA 1
ATOM 1743 C C . PRO A 1 224 ? 9.159 3.297 -22.044 1.00 85.81 224 PRO A C 1
ATOM 1745 O O . PRO A 1 224 ? 10.303 2.959 -21.742 1.00 85.81 224 PRO A O 1
ATOM 1748 N N . TRP A 1 225 ? 8.358 2.504 -22.762 1.00 85.94 225 TRP A N 1
ATOM 1749 C CA . TRP A 1 225 ? 8.709 1.131 -23.150 1.00 85.94 225 TRP A CA 1
ATOM 1750 C C . TRP A 1 225 ? 10.047 1.012 -23.872 1.00 85.94 225 TRP A C 1
ATOM 1752 O O . TRP A 1 225 ? 10.806 0.102 -23.576 1.00 85.94 225 TRP A O 1
ATOM 1762 N N . ASN A 1 226 ? 10.389 1.964 -24.744 1.00 84.88 226 ASN A N 1
ATOM 1763 C CA . ASN A 1 226 ? 11.680 1.960 -25.440 1.00 84.88 226 ASN A CA 1
ATOM 1764 C C . ASN A 1 226 ? 12.869 2.061 -24.469 1.00 84.88 226 ASN A C 1
ATOM 1766 O O . ASN A 1 226 ? 13.887 1.405 -24.672 1.00 84.88 226 ASN A O 1
ATOM 1770 N N . THR A 1 227 ? 12.741 2.870 -23.413 1.00 85.81 227 THR A N 1
ATOM 1771 C CA . THR A 1 227 ? 13.774 3.010 -22.378 1.00 85.81 227 THR A CA 1
ATOM 1772 C C . THR A 1 227 ? 13.881 1.732 -21.554 1.00 85.81 227 THR A C 1
ATOM 1774 O O . THR A 1 227 ? 14.984 1.231 -21.342 1.00 85.81 227 THR A O 1
ATOM 1777 N N . LEU A 1 228 ? 12.737 1.180 -21.135 1.00 84.94 228 LEU A N 1
ATOM 1778 C CA . LEU A 1 228 ? 12.687 -0.056 -20.354 1.00 84.94 228 LEU A CA 1
ATOM 1779 C C . LEU A 1 228 ? 13.215 -1.261 -21.140 1.00 84.94 228 LEU A C 1
ATOM 1781 O O . LEU A 1 228 ? 13.926 -2.084 -20.570 1.00 84.94 228 LEU A O 1
ATOM 1785 N N . GLU A 1 229 ? 12.892 -1.359 -22.432 1.00 83.38 229 GLU A N 1
ATOM 1786 C CA . GLU A 1 229 ? 13.371 -2.421 -23.323 1.00 83.38 229 GLU A CA 1
ATOM 1787 C C . GLU A 1 229 ? 14.883 -2.360 -23.459 1.00 83.38 229 GLU A C 1
ATOM 1789 O O . GLU A 1 229 ? 15.548 -3.371 -23.257 1.00 83.38 229 GLU A O 1
ATOM 1794 N N . LYS A 1 230 ? 15.426 -1.165 -23.719 1.00 84.31 230 LYS A N 1
ATOM 1795 C CA . LYS A 1 230 ? 16.868 -0.967 -23.850 1.00 84.31 230 LYS A CA 1
ATOM 1796 C C . LYS A 1 230 ? 17.614 -1.368 -22.574 1.00 84.31 230 LYS A C 1
ATOM 1798 O O . LYS A 1 230 ? 18.603 -2.084 -22.642 1.00 84.31 230 LYS A O 1
ATOM 1803 N N . GLN A 1 231 ? 17.111 -0.976 -21.403 1.00 81.25 231 GLN A N 1
ATOM 1804 C CA . GLN A 1 231 ? 17.687 -1.405 -20.122 1.00 81.25 231 GLN A CA 1
ATOM 1805 C C . GLN A 1 231 ? 17.598 -2.929 -19.937 1.00 81.25 231 GLN A C 1
ATOM 1807 O O . GLN A 1 231 ? 18.571 -3.562 -19.532 1.00 81.25 231 GLN A O 1
ATOM 1812 N N . CYS A 1 232 ? 16.473 -3.560 -20.296 1.00 74.81 232 CYS A N 1
ATOM 1813 C CA . CYS A 1 232 ? 16.364 -5.020 -20.248 1.00 74.81 232 CYS A CA 1
ATOM 1814 C C . CYS A 1 232 ? 17.358 -5.726 -21.180 1.00 74.81 232 CYS A C 1
ATOM 1816 O O . CYS A 1 232 ? 17.945 -6.738 -20.792 1.00 74.81 232 CYS A O 1
ATOM 1818 N N . THR A 1 233 ? 17.540 -5.231 -22.405 1.00 74.31 233 THR A N 1
ATOM 1819 C CA . THR A 1 233 ? 18.434 -5.861 -23.383 1.00 74.31 233 THR A CA 1
ATOM 1820 C C . THR A 1 233 ? 19.901 -5.638 -23.064 1.00 74.31 233 THR A C 1
ATOM 1822 O O . THR A 1 233 ? 20.689 -6.564 -23.251 1.00 74.31 233 THR A O 1
ATOM 1825 N N . ASP A 1 234 ? 20.253 -4.446 -22.587 1.00 74.62 234 ASP A N 1
ATOM 1826 C CA . ASP A 1 234 ? 21.643 -4.023 -22.433 1.00 74.62 234 ASP A CA 1
ATOM 1827 C C . ASP A 1 234 ? 22.187 -4.389 -21.042 1.00 74.62 234 ASP A C 1
ATOM 1829 O O . ASP A 1 234 ? 23.321 -4.851 -20.928 1.00 74.62 234 ASP A O 1
ATOM 1833 N N . GLU A 1 235 ? 21.376 -4.249 -19.985 1.00 69.75 235 GLU A N 1
ATOM 1834 C CA . GLU A 1 235 ? 21.803 -4.468 -18.594 1.00 69.75 235 GLU A CA 1
ATOM 1835 C C . GLU A 1 235 ? 21.360 -5.836 -18.054 1.00 69.75 235 GLU A C 1
ATOM 1837 O O . GLU A 1 235 ? 22.144 -6.533 -17.405 1.00 69.75 235 GLU A O 1
ATOM 1842 N N . PHE A 1 236 ? 20.120 -6.267 -18.328 1.00 67.75 236 PHE A N 1
ATOM 1843 C CA . PHE A 1 236 ? 19.596 -7.493 -17.710 1.00 67.75 236 PHE A CA 1
ATOM 1844 C C . PHE A 1 236 ? 19.956 -8.779 -18.445 1.00 67.75 236 PHE A C 1
ATOM 1846 O O . PHE A 1 236 ? 20.127 -9.806 -17.786 1.00 67.75 236 PHE A O 1
ATOM 1853 N N . ARG A 1 237 ? 20.118 -8.741 -19.772 1.00 60.47 237 ARG A N 1
ATOM 1854 C CA . ARG A 1 237 ? 20.355 -9.926 -20.618 1.00 60.47 237 ARG A CA 1
ATOM 1855 C C . ARG A 1 237 ? 21.594 -10.745 -20.226 1.00 60.47 237 ARG A C 1
ATOM 1857 O O . ARG A 1 237 ? 21.616 -11.948 -20.467 1.00 60.47 237 ARG A O 1
ATOM 1864 N N . SER A 1 238 ? 22.581 -10.113 -19.593 1.00 54.19 238 SER A N 1
ATOM 1865 C CA . SER A 1 238 ? 23.836 -10.739 -19.142 1.00 54.19 238 SER A CA 1
ATOM 1866 C C . SER A 1 238 ? 23.886 -10.992 -17.627 1.00 54.19 238 SER A C 1
ATOM 1868 O O . SER A 1 238 ? 24.922 -11.394 -17.104 1.00 54.19 238 SER A O 1
ATOM 1870 N N . SER A 1 239 ? 22.796 -10.723 -16.905 1.00 61.41 239 SER A N 1
ATOM 1871 C CA . SER A 1 239 ? 22.757 -10.710 -15.438 1.00 61.41 239 SER A CA 1
ATOM 1872 C C . SER A 1 239 ? 21.883 -11.831 -14.857 1.00 61.41 239 SER A C 1
ATOM 1874 O O . SER A 1 239 ? 20.976 -12.339 -15.521 1.00 61.41 239 SER A O 1
ATOM 1876 N N . GLU A 1 240 ? 22.099 -12.165 -13.576 1.00 67.81 240 GLU A N 1
ATOM 1877 C CA . GLU A 1 240 ? 21.255 -13.084 -12.780 1.00 67.81 240 GLU A CA 1
ATOM 1878 C C . GLU A 1 240 ? 19.758 -12.711 -12.862 1.00 67.81 240 GLU A C 1
ATOM 1880 O O . GLU A 1 240 ? 18.894 -13.580 -12.763 1.00 67.81 240 GLU A O 1
ATOM 1885 N N . ILE A 1 241 ? 19.440 -11.434 -13.120 1.00 66.88 241 ILE A N 1
ATOM 1886 C CA . ILE A 1 241 ? 18.077 -10.897 -13.220 1.00 66.88 241 ILE A CA 1
ATOM 1887 C C . ILE A 1 241 ? 17.305 -11.564 -14.350 1.00 66.88 241 ILE A C 1
ATOM 1889 O O . ILE A 1 241 ? 16.182 -11.992 -14.118 1.00 66.88 241 ILE A O 1
ATOM 1893 N N . TYR A 1 242 ? 17.885 -11.731 -15.544 1.00 65.69 242 TYR A N 1
ATOM 1894 C CA . TYR A 1 242 ? 17.169 -12.399 -16.635 1.00 65.69 242 TYR A CA 1
ATOM 1895 C C . TYR A 1 242 ? 16.798 -13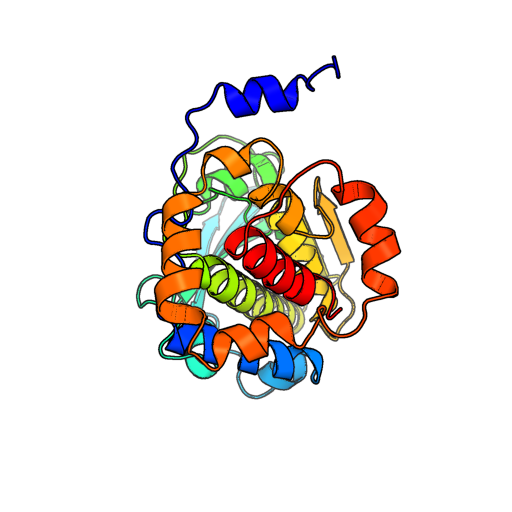.832 -16.248 1.00 65.69 242 TYR A C 1
ATOM 1897 O O . TYR A 1 242 ? 15.670 -14.252 -16.484 1.00 65.69 242 TYR A O 1
ATOM 1905 N N . GLY A 1 243 ? 17.696 -14.560 -15.578 1.00 64.38 243 GLY A N 1
ATOM 1906 C CA . GLY A 1 243 ? 17.406 -15.882 -15.020 1.00 64.38 243 GLY A CA 1
ATOM 1907 C C . GLY A 1 243 ? 16.297 -15.843 -13.964 1.00 64.38 243 GLY A C 1
ATOM 1908 O O . GLY A 1 243 ? 15.352 -16.616 -14.043 1.00 64.38 243 GLY A O 1
ATOM 1909 N N . LEU A 1 244 ? 16.352 -14.907 -13.016 1.00 65.75 244 LEU A N 1
ATOM 1910 C CA . LEU A 1 244 ? 15.349 -14.769 -11.953 1.00 65.75 244 LEU A CA 1
ATOM 1911 C C . LEU A 1 244 ? 13.958 -14.371 -12.471 1.00 65.75 244 LEU A C 1
ATOM 1913 O O . LEU A 1 244 ? 12.960 -14.856 -11.935 1.00 65.75 244 LEU A O 1
ATOM 1917 N N . LEU A 1 245 ? 13.907 -13.524 -13.502 1.00 62.62 245 LEU A N 1
ATOM 1918 C CA . LEU A 1 245 ? 12.687 -13.065 -14.170 1.00 62.62 245 LEU A CA 1
ATOM 1919 C C . LEU A 1 245 ? 12.119 -14.126 -15.124 1.00 62.62 245 LEU A C 1
ATOM 1921 O O . LEU A 1 245 ? 10.898 -14.229 -15.282 1.00 62.62 245 LEU A O 1
ATOM 1925 N N . SER A 1 246 ? 12.996 -14.914 -15.762 1.00 54.72 246 SER A N 1
ATOM 1926 C CA . SER A 1 246 ? 12.607 -15.941 -16.734 1.00 54.72 246 SER A CA 1
ATOM 1927 C C . SER A 1 246 ? 12.292 -17.308 -16.101 1.00 54.72 246 SER A C 1
ATOM 1929 O O . SER A 1 246 ? 11.445 -18.047 -16.598 1.00 54.72 246 SER A O 1
ATOM 1931 N N . SER A 1 247 ? 12.885 -17.661 -14.960 1.00 51.19 247 SER A N 1
ATOM 1932 C CA . SER A 1 247 ? 12.770 -19.018 -14.405 1.00 51.19 247 SER A CA 1
ATOM 1933 C C . SER A 1 247 ? 11.427 -19.351 -13.739 1.00 51.19 247 SER A C 1
ATOM 1935 O O . SER A 1 247 ? 11.319 -20.420 -13.146 1.00 51.19 247 SER A O 1
ATOM 1937 N N . GLN A 1 248 ? 10.425 -18.464 -13.753 1.00 50.69 248 GLN A N 1
ATOM 1938 C CA . GLN A 1 248 ? 9.147 -18.695 -13.050 1.00 50.69 248 GLN A CA 1
ATOM 1939 C C . GLN A 1 248 ? 7.916 -18.795 -13.960 1.00 50.69 248 GLN A C 1
ATOM 1941 O O . GLN A 1 248 ? 6.890 -19.299 -13.524 1.00 50.69 248 GLN A O 1
ATOM 1946 N N . TYR A 1 249 ? 8.044 -18.440 -15.241 1.00 44.28 249 TYR A N 1
ATOM 1947 C CA . TYR A 1 249 ? 7.066 -18.827 -16.266 1.00 44.28 249 TYR A CA 1
ATOM 1948 C C . TYR A 1 249 ? 7.687 -19.667 -17.375 1.00 44.28 249 TYR A C 1
ATOM 1950 O O . TYR A 1 249 ? 7.100 -20.656 -17.798 1.00 44.28 249 TYR A O 1
ATOM 1958 N N . TRP A 1 250 ? 8.872 -19.292 -17.856 1.00 47.69 250 TRP A N 1
ATOM 1959 C CA . TRP A 1 250 ? 9.300 -19.649 -19.209 1.00 47.69 250 TRP A CA 1
ATOM 1960 C C . TRP A 1 250 ? 9.676 -21.128 -19.404 1.00 47.69 250 TRP A C 1
ATOM 1962 O O . TRP A 1 250 ? 9.880 -21.536 -20.543 1.00 47.69 250 TRP A O 1
ATOM 1972 N N . ASN A 1 251 ? 9.701 -21.936 -18.335 1.00 37.94 251 ASN A N 1
ATOM 1973 C CA . ASN A 1 251 ? 9.879 -23.391 -18.419 1.00 37.94 251 ASN A CA 1
ATOM 1974 C C . ASN A 1 251 ? 8.557 -24.186 -18.485 1.00 37.94 251 ASN A C 1
ATOM 1976 O O . ASN A 1 251 ? 8.582 -25.326 -18.941 1.00 37.94 251 ASN A O 1
ATOM 1980 N N . ASP A 1 252 ? 7.406 -23.598 -18.135 1.00 40.06 252 ASP A N 1
ATOM 1981 C CA . ASP A 1 252 ? 6.090 -24.252 -18.234 1.00 40.06 252 ASP A CA 1
ATOM 1982 C C . ASP A 1 252 ? 5.361 -23.779 -19.501 1.00 40.06 252 ASP A C 1
ATOM 1984 O O . ASP A 1 252 ? 4.373 -23.037 -19.470 1.00 40.06 252 ASP A O 1
ATOM 1988 N N . SER A 1 253 ? 5.861 -24.232 -20.651 1.00 38.94 253 SER A N 1
ATOM 1989 C CA . SER A 1 253 ? 5.292 -23.956 -21.982 1.00 38.94 253 SER A CA 1
ATOM 1990 C C . SER A 1 253 ? 3.810 -24.355 -22.140 1.00 38.94 253 SER A C 1
ATOM 1992 O O . SER A 1 253 ? 3.135 -23.868 -23.046 1.00 38.94 253 SER A O 1
ATOM 1994 N N . GLU A 1 254 ? 3.253 -25.174 -21.242 1.00 38.66 254 GLU A N 1
ATOM 1995 C CA . GLU A 1 254 ? 1.864 -25.647 -21.321 1.00 38.66 254 GLU A CA 1
ATOM 1996 C C . GLU A 1 254 ? 0.838 -24.732 -20.633 1.00 38.66 254 GLU A C 1
ATOM 1998 O O . GLU A 1 254 ? -0.255 -24.536 -21.169 1.00 38.66 254 GLU A O 1
ATOM 2003 N N . LYS A 1 255 ? 1.166 -24.102 -19.494 1.00 38.31 255 LYS A N 1
ATOM 2004 C CA . LYS A 1 255 ? 0.224 -23.196 -18.791 1.00 38.31 255 LYS A CA 1
ATOM 2005 C C . LYS A 1 255 ? 0.138 -21.824 -19.445 1.00 38.31 255 LYS A C 1
ATOM 2007 O O . LYS A 1 255 ? -0.909 -21.174 -19.406 1.00 38.31 255 LYS A O 1
ATOM 2012 N N . ILE A 1 256 ? 1.225 -21.420 -20.094 1.00 40.69 256 ILE A N 1
ATOM 2013 C CA . ILE A 1 256 ? 1.300 -20.192 -20.867 1.00 40.69 256 ILE A CA 1
ATOM 2014 C C . ILE A 1 256 ? 0.335 -20.246 -22.058 1.00 40.69 256 ILE A C 1
ATOM 2016 O O . ILE A 1 256 ? -0.340 -19.256 -22.283 1.00 40.69 256 ILE A O 1
ATOM 2020 N N . ASN A 1 257 ? 0.152 -21.380 -22.748 1.00 35.28 257 ASN A N 1
ATOM 2021 C CA . ASN A 1 257 ? -0.730 -21.455 -23.926 1.00 35.28 257 ASN A CA 1
ATOM 2022 C C . ASN A 1 257 ? -2.194 -21.054 -23.640 1.00 35.28 257 ASN A C 1
ATOM 2024 O O . ASN A 1 257 ? -2.853 -20.490 -24.509 1.00 35.28 257 ASN A O 1
ATOM 2028 N N . SER A 1 258 ? -2.704 -21.280 -22.427 1.00 35.84 258 SER A N 1
ATOM 2029 C CA . SER A 1 258 ? -4.062 -20.872 -22.031 1.00 35.84 258 SER A CA 1
ATOM 2030 C C . SER A 1 258 ? -4.195 -19.347 -21.867 1.00 35.84 258 SER A C 1
ATOM 2032 O O . SER A 1 258 ? -5.140 -18.746 -22.378 1.00 35.84 258 SER A O 1
ATOM 2034 N N . ALA A 1 259 ? -3.212 -18.699 -21.232 1.00 36.75 259 ALA A N 1
ATOM 2035 C CA . ALA A 1 259 ? -3.181 -17.242 -21.080 1.00 36.75 259 ALA A CA 1
ATOM 2036 C C . ALA A 1 259 ? -2.718 -16.529 -22.371 1.00 36.75 259 ALA A C 1
ATOM 2038 O O . ALA A 1 259 ? -3.283 -15.507 -22.756 1.00 36.75 259 ALA A O 1
ATOM 2039 N N . GLU A 1 260 ? -1.743 -17.092 -23.088 1.00 39.06 260 GLU A N 1
ATOM 2040 C CA . GLU A 1 260 ? -1.230 -16.613 -24.376 1.00 39.06 260 GLU A CA 1
ATOM 2041 C C . GLU A 1 260 ? -2.264 -16.678 -25.489 1.00 39.06 260 GLU A C 1
ATOM 2043 O O . GLU A 1 260 ? -2.247 -15.806 -26.353 1.00 39.06 260 GLU A O 1
ATOM 2048 N N . ASN A 1 261 ? -3.185 -17.645 -25.492 1.00 37.31 261 ASN A N 1
ATOM 2049 C CA . ASN A 1 261 ? -4.212 -17.697 -26.533 1.00 37.31 261 ASN A CA 1
ATOM 2050 C C . ASN A 1 261 ? -5.129 -16.458 -26.522 1.00 37.31 261 ASN A C 1
ATOM 2052 O O . ASN A 1 261 ? -5.648 -16.096 -27.574 1.00 37.31 261 ASN A O 1
ATOM 2056 N N . ASN A 1 262 ? -5.233 -15.743 -25.393 1.00 37.62 262 ASN A N 1
ATOM 2057 C CA . ASN A 1 262 ? -5.883 -14.429 -25.329 1.00 37.62 262 ASN A CA 1
ATOM 2058 C C . ASN A 1 262 ? -4.929 -13.247 -25.620 1.00 37.62 262 ASN A C 1
ATOM 2060 O O . ASN A 1 262 ? -5.397 -12.167 -25.974 1.00 37.62 262 ASN A O 1
ATOM 2064 N N . PHE A 1 263 ? -3.606 -13.433 -25.516 1.00 39.19 263 PHE A N 1
ATOM 2065 C CA . PHE A 1 263 ? -2.583 -12.392 -25.730 1.00 39.19 263 PHE A CA 1
ATOM 2066 C C . PHE A 1 263 ? -1.889 -12.423 -27.103 1.00 39.19 263 PHE A C 1
ATOM 2068 O O . PHE A 1 263 ? -1.224 -11.455 -27.474 1.00 39.19 263 PHE A O 1
ATOM 2075 N N . ARG A 1 264 ? -2.074 -13.483 -27.899 1.00 32.59 264 ARG A N 1
ATOM 2076 C CA . ARG A 1 264 ? -1.434 -13.717 -29.214 1.00 32.59 264 ARG A CA 1
ATOM 2077 C C . ARG A 1 264 ? -1.779 -12.707 -30.322 1.00 32.59 264 ARG A C 1
ATOM 2079 O O . ARG A 1 264 ? -1.293 -12.846 -31.440 1.00 32.59 264 ARG A O 1
ATOM 2086 N N . ALA A 1 265 ? -2.551 -11.663 -30.025 1.00 36.50 265 ALA A N 1
ATOM 2087 C CA . ALA A 1 265 ? -2.828 -10.561 -30.945 1.00 36.50 265 ALA A CA 1
ATOM 2088 C C . ALA A 1 265 ? -1.630 -9.608 -31.176 1.00 36.50 265 ALA A C 1
ATOM 2090 O O . ALA A 1 265 ? -1.677 -8.803 -32.106 1.00 36.50 265 ALA A O 1
ATOM 2091 N N . GLN A 1 266 ? -0.566 -9.662 -30.358 1.00 38.78 266 GLN A N 1
ATOM 2092 C CA . GLN A 1 266 ? 0.587 -8.752 -30.453 1.00 38.78 266 GLN A CA 1
ATOM 2093 C C . GLN A 1 266 ? 1.952 -9.443 -30.280 1.00 38.78 266 GLN A C 1
ATOM 2095 O O . GLN A 1 266 ? 2.095 -10.444 -29.581 1.00 38.78 266 GLN A O 1
ATOM 2100 N N . LYS A 1 267 ? 2.993 -8.827 -30.859 1.00 49.62 267 LYS A N 1
ATOM 2101 C CA . LYS A 1 267 ? 4.394 -9.010 -30.449 1.00 49.62 267 LYS A CA 1
ATOM 2102 C C . LYS A 1 267 ? 4.611 -8.251 -29.134 1.00 49.62 267 LYS A C 1
ATOM 2104 O O . LYS A 1 267 ? 4.605 -7.027 -29.156 1.00 49.62 267 LYS A O 1
ATOM 2109 N N . VAL A 1 268 ? 4.786 -8.971 -28.029 1.00 60.22 268 VAL A N 1
ATOM 2110 C CA . VAL A 1 268 ? 5.076 -8.403 -26.698 1.00 60.22 268 VAL A CA 1
ATOM 2111 C C . VAL A 1 268 ? 6.596 -8.313 -26.503 1.00 60.22 268 VAL A C 1
ATOM 2113 O O . VAL A 1 268 ? 7.296 -9.301 -26.764 1.00 60.22 268 VAL A O 1
ATOM 2116 N N . THR A 1 269 ? 7.114 -7.157 -26.080 1.00 70.12 269 THR A N 1
ATOM 2117 C CA . THR A 1 269 ? 8.559 -6.901 -25.909 1.00 70.12 269 THR A CA 1
ATOM 2118 C C . THR A 1 269 ? 9.137 -7.605 -24.671 1.00 70.12 269 THR A C 1
ATOM 2120 O O . THR A 1 269 ? 8.390 -8.145 -23.847 1.00 70.12 269 THR A O 1
ATOM 2123 N N . LEU A 1 270 ? 10.469 -7.659 -24.520 1.00 69.50 270 LEU A N 1
ATOM 2124 C CA . LEU A 1 270 ? 11.088 -8.297 -23.351 1.00 69.50 270 LEU A CA 1
ATOM 2125 C C . LEU A 1 270 ? 10.768 -7.535 -22.056 1.00 69.50 270 LEU A C 1
ATOM 2127 O O . LEU A 1 270 ? 10.469 -8.161 -21.045 1.00 69.50 270 LEU A O 1
ATOM 2131 N N . ALA A 1 271 ? 10.772 -6.205 -22.083 1.00 68.12 271 ALA A N 1
ATOM 2132 C CA . ALA A 1 271 ? 10.404 -5.373 -20.943 1.00 68.12 271 ALA A CA 1
ATOM 2133 C C . ALA A 1 271 ? 8.939 -5.553 -20.540 1.00 68.12 271 ALA A C 1
ATOM 2135 O O . ALA A 1 271 ? 8.654 -5.673 -19.348 1.00 68.12 271 ALA A O 1
ATOM 2136 N N . GLU A 1 272 ? 8.017 -5.627 -21.505 1.00 71.31 272 GLU A N 1
ATOM 2137 C CA . GLU A 1 272 ? 6.613 -5.939 -21.222 1.00 71.31 272 GLU A CA 1
ATOM 2138 C C . GLU A 1 272 ? 6.501 -7.314 -20.553 1.00 71.31 272 GLU A C 1
ATOM 2140 O O . GLU A 1 272 ? 5.880 -7.438 -19.502 1.00 71.31 272 GLU A O 1
ATOM 2145 N N . LYS A 1 273 ? 7.185 -8.332 -21.085 1.00 70.12 273 LYS A N 1
ATOM 2146 C CA . LYS A 1 273 ? 7.246 -9.681 -20.500 1.00 70.12 273 LYS A CA 1
ATOM 2147 C C . LYS A 1 273 ? 7.813 -9.699 -19.079 1.00 70.12 273 LYS A C 1
ATOM 2149 O O . LYS A 1 273 ? 7.241 -10.356 -18.209 1.00 70.12 273 LYS A O 1
ATOM 2154 N N . CYS A 1 274 ? 8.905 -8.981 -18.829 1.00 70.56 274 CYS A N 1
ATOM 2155 C CA . CYS A 1 274 ? 9.506 -8.848 -17.503 1.00 70.56 274 CYS A CA 1
ATOM 2156 C C . CYS A 1 274 ? 8.541 -8.165 -16.527 1.00 70.56 274 CYS A C 1
ATOM 2158 O O . CYS A 1 274 ? 8.334 -8.663 -15.424 1.00 70.56 274 CYS A O 1
ATOM 2160 N N . MET A 1 275 ? 7.894 -7.073 -16.944 1.00 73.62 275 MET A N 1
ATOM 2161 C CA . MET A 1 275 ? 6.941 -6.342 -16.104 1.00 73.62 275 MET A CA 1
ATOM 2162 C C . MET A 1 275 ? 5.705 -7.195 -15.803 1.00 73.62 275 MET A C 1
ATOM 2164 O O . MET A 1 275 ? 5.251 -7.242 -14.662 1.00 73.62 275 MET A O 1
ATOM 2168 N N . ILE A 1 276 ? 5.196 -7.915 -16.805 1.00 70.25 276 ILE A N 1
ATOM 2169 C CA . ILE A 1 276 ? 4.093 -8.867 -16.654 1.00 70.25 276 ILE A CA 1
ATOM 2170 C C . ILE A 1 276 ? 4.474 -9.957 -15.652 1.00 70.25 276 ILE A C 1
ATOM 2172 O O . ILE A 1 276 ? 3.707 -10.203 -14.726 1.00 70.25 276 ILE A O 1
ATOM 2176 N N . SER A 1 277 ? 5.648 -10.580 -15.810 1.00 66.69 277 SER A N 1
ATOM 2177 C CA . SER A 1 277 ? 6.134 -11.635 -14.913 1.00 66.69 277 SER A CA 1
ATOM 2178 C C . SER A 1 277 ? 6.243 -11.141 -13.474 1.00 66.69 277 SER A C 1
ATOM 2180 O O . SER A 1 277 ? 5.730 -11.793 -12.568 1.00 66.69 277 SER A O 1
ATOM 2182 N N . GLU A 1 278 ? 6.839 -9.969 -13.256 1.00 67.81 278 GLU A N 1
ATOM 2183 C CA . GLU A 1 278 ? 7.037 -9.438 -11.907 1.00 67.81 278 GLU A CA 1
ATOM 2184 C C . GLU A 1 278 ? 5.731 -9.022 -11.243 1.00 67.81 278 GLU A C 1
ATOM 2186 O O . GLU A 1 278 ? 5.504 -9.337 -10.078 1.00 67.81 278 GLU A O 1
ATOM 2191 N N . ILE A 1 279 ? 4.836 -8.362 -11.976 1.00 67.00 279 ILE A N 1
ATOM 2192 C CA . ILE A 1 279 ? 3.564 -7.914 -11.411 1.00 67.00 279 ILE A CA 1
ATOM 2193 C C . ILE A 1 279 ? 2.608 -9.093 -11.198 1.00 67.00 279 ILE A C 1
ATOM 2195 O O . ILE A 1 279 ? 1.923 -9.148 -10.173 1.00 67.00 279 ILE A O 1
ATOM 2199 N N . LEU A 1 280 ? 2.563 -10.063 -12.118 1.00 57.19 280 LEU A N 1
ATOM 2200 C CA . LEU A 1 280 ? 1.761 -11.274 -11.935 1.00 57.19 280 LEU A CA 1
ATOM 2201 C C . LEU A 1 280 ? 2.312 -12.143 -10.799 1.00 57.19 280 LEU A C 1
ATOM 2203 O O . LEU A 1 280 ? 1.521 -12.551 -9.961 1.00 57.19 280 LEU A O 1
ATOM 2207 N N . HIS A 1 281 ? 3.628 -12.356 -10.679 1.00 59.53 281 HIS A N 1
ATOM 2208 C CA . HIS A 1 281 ? 4.241 -13.076 -9.545 1.00 59.53 281 HIS A CA 1
ATOM 2209 C C . HIS A 1 281 ? 4.433 -12.230 -8.271 1.00 59.53 281 HIS A C 1
ATOM 2211 O O . HIS A 1 281 ? 5.095 -12.669 -7.328 1.00 59.53 281 HIS A O 1
ATOM 2217 N N . PHE A 1 282 ? 3.868 -11.026 -8.230 1.00 56.78 282 PHE A N 1
ATOM 2218 C CA . PHE A 1 282 ? 3.554 -10.312 -6.992 1.00 56.78 282 PHE A CA 1
ATOM 2219 C C . PHE A 1 282 ? 2.065 -10.470 -6.636 1.00 56.78 282 PHE A C 1
ATOM 2221 O O . PHE A 1 282 ? 1.707 -10.483 -5.466 1.00 56.78 282 PHE A O 1
ATOM 2228 N N . SER A 1 283 ? 1.200 -10.654 -7.643 1.00 53.50 283 SER A N 1
ATOM 2229 C CA . SER A 1 283 ? -0.253 -10.804 -7.473 1.00 53.50 283 SER A CA 1
ATOM 2230 C C . SER A 1 283 ? -0.722 -12.256 -7.248 1.00 53.50 283 SER A C 1
ATOM 2232 O O . SER A 1 283 ? -1.749 -12.455 -6.616 1.00 53.50 283 SER A O 1
ATOM 2234 N N . LEU A 1 284 ? -0.013 -13.258 -7.788 1.00 43.19 284 LEU A N 1
ATOM 2235 C CA . LEU A 1 284 ? -0.396 -14.686 -7.812 1.00 43.19 284 LEU A CA 1
ATOM 2236 C C . LEU A 1 284 ? 0.232 -15.530 -6.697 1.00 43.19 284 LEU A C 1
ATOM 2238 O O . LEU A 1 284 ? -0.107 -16.699 -6.556 1.00 43.19 284 LEU A O 1
ATOM 2242 N N . CYS A 1 285 ? 1.187 -14.995 -5.941 1.00 41.59 285 CYS A N 1
ATOM 2243 C CA . CYS A 1 285 ? 1.810 -15.729 -4.838 1.00 41.59 285 CYS A CA 1
ATOM 2244 C C . CYS A 1 285 ? 0.958 -15.692 -3.550 1.00 41.59 285 CYS A C 1
ATOM 2246 O O . CYS A 1 285 ? 1.506 -15.589 -2.454 1.00 41.59 285 CYS A O 1
ATOM 2248 N N . MET A 1 286 ? -0.369 -15.755 -3.716 1.00 35.53 286 MET A N 1
ATOM 2249 C CA . MET A 1 286 ? -1.439 -15.592 -2.725 1.00 35.53 286 MET A CA 1
ATOM 2250 C C . MET A 1 286 ? -2.645 -16.448 -3.132 1.00 35.53 286 MET A C 1
ATOM 2252 O O . MET A 1 286 ? -3.254 -17.053 -2.229 1.00 35.53 286 MET A O 1
#

Foldseek 3Di:
DPPDDPVLVVLLVDDDAFAQQVAAPDPVLVVLLLVVLVVLLVDQLVVVPVVPQWDKDKDFDDDDQFKTKIKIKTFQCVCVVPVPLQDPVRRMDIDIDIGTPVGPAAAAEEEDEFDDAFRPDCQDVVAPPVPVVVHDDDDGGDHHHHSSVVSSVLSSLLRVLQSVCVVCVVRRYDDYEYEYEEVSLLSSVLNCVSHDDDYHYDYHPYDLWCLCVCCHGDNVVSYPVVRNLCCCVPPVVPDVNCVSLCVPPVVCPPVVCVVVVVVVPDDQGPSSSSSNSVGVSSSVSD

Radius of gyration: 20.16 Å; chains: 1; bounding box: 44×44×57 Å

Secondary structure (DSSP, 8-state):
-----HHHHHHHHS--PPSSTT-S--HHHHHHHHHHHHHHHHS-HHHHHTTTPPPPEEEEEEE-SSEEEEEEEEE-THHHHSTTTS-GGGSEEEEEEEEEGGG-SSS--EEEEE--TT--SSHHIIIIIITTTTT----------SHHHHHHHHHHHHHHHHHHHHHHHHTT--SEEEEEETHHHHHHHHHHHT-SS--EEEEES--S-SHHHHHSSTGGGGS-HHHHHHHIIIIITTSHHHHHHHTTTTT-HHHHHHHHHHHTTS---HHHHHHHHHHHHHHS--